Protein AF-A0A022VWB8-F1 (afdb_monomer_lite)

Secondary structure (DSSP, 8-state):
-HHHHHHHHHSS-------S---S-SS-----B-GGG-TTHHHHHHHTTSTT-----TT--HHHHHHHHHHHHHHHHHHHHTBPP----HHHHHHHHHHHGGGG-S-HHHHHHHHHHHHHHS-GGGHHHHHHHHHHSPP--HHHHHHHHHHHHHHHHHHHHS-HHHHHHTS---GGGTTSTHHHHHHHHHHHHHHHHHHHHHHTT--SHHHHHHHHHHHHHHHHHHHHTT-HHHHHHHHHHHHGGG-

Organism: NCBI:txid1215330

Sequence (247 aa):
MLFRSLVQRMCRRTNGVNLGFGVPNDSEPRQLIPFQRFPGLIPLLTGLLEKGAAKGSSDNTLSEQLSITTERVFPALELIGNKFPSPASSEDERILESVSWQFDSPVWGIRDHAARTYATLVDRDDILSVILKLSETSIHGQNQLHGIGLCIKYLLRRICAAPVAYYQCKRSMTLFDIHNAKCLLALLPAIVSTTRPVFTNLGRHVSSPFTLRELVEIINDLLQSGMSKGTEGKAHYVFLSLFLADL

Structure (mmCIF, N/CA/C/O backbone):
data_AF-A0A022VWB8-F1
#
_entry.id   AF-A0A022VWB8-F1
#
loop_
_atom_site.group_PDB
_atom_site.id
_atom_site.type_symbol
_atom_site.label_atom_id
_atom_site.label_alt_id
_atom_site.label_comp_id
_atom_site.label_asym_id
_atom_site.label_entity_id
_atom_site.label_seq_id
_atom_site.pdbx_PDB_ins_code
_atom_site.Cartn_x
_atom_site.Cartn_y
_atom_site.Cartn_z
_atom_site.occupancy
_atom_site.B_iso_or_equiv
_atom_site.auth_seq_id
_atom_site.auth_comp_id
_atom_site.auth_asym_id
_atom_site.auth_atom_id
_atom_site.pdbx_PDB_model_num
ATOM 1 N N . MET A 1 1 ? -3.356 -9.065 24.132 1.00 50.50 1 MET A N 1
ATOM 2 C CA . MET A 1 1 ? -2.667 -10.376 24.282 1.00 50.50 1 MET A CA 1
ATOM 3 C C . MET A 1 1 ? -3.375 -11.539 23.578 1.00 50.50 1 MET A C 1
ATOM 5 O O . MET A 1 1 ? -2.683 -12.327 22.950 1.00 50.50 1 MET A O 1
ATOM 9 N N . LEU A 1 2 ? -4.714 -11.618 23.575 1.00 54.84 2 LEU A N 1
ATOM 10 C CA . LEU A 1 2 ? -5.477 -12.673 22.876 1.00 54.84 2 LEU A CA 1
ATOM 11 C C . LEU A 1 2 ? -5.230 -12.750 21.359 1.00 54.84 2 LEU A C 1
ATOM 13 O O . LEU A 1 2 ? -5.102 -13.842 20.812 1.00 54.84 2 LEU A O 1
ATOM 17 N N . PHE A 1 3 ? -5.109 -11.608 20.678 1.00 54.03 3 PHE A N 1
ATOM 18 C CA . PHE A 1 3 ? -4.896 -11.589 19.229 1.00 54.03 3 PHE A CA 1
ATOM 19 C C . PHE A 1 3 ? -3.536 -12.178 18.829 1.00 54.03 3 PHE A C 1
ATOM 21 O O . PHE A 1 3 ? -3.470 -12.997 17.923 1.00 54.03 3 PHE A O 1
ATOM 28 N N . ARG A 1 4 ? -2.457 -11.852 19.556 1.00 52.22 4 ARG A N 1
ATOM 29 C CA . ARG A 1 4 ? -1.124 -12.440 19.327 1.00 52.22 4 ARG A CA 1
ATOM 30 C C . ARG A 1 4 ? -1.151 -13.963 19.493 1.00 52.22 4 ARG A C 1
ATOM 32 O O . ARG A 1 4 ? -0.559 -14.678 18.692 1.00 52.22 4 ARG A O 1
ATOM 39 N N . SER A 1 5 ? -1.897 -14.460 20.480 1.00 50.75 5 SER A N 1
ATOM 40 C CA . SER A 1 5 ? -2.120 -15.895 20.685 1.00 50.75 5 SER A CA 1
ATOM 41 C C . SER A 1 5 ? -2.955 -16.533 19.564 1.00 50.75 5 SER A C 1
ATOM 43 O O . SER A 1 5 ? -2.696 -17.675 19.192 1.00 50.75 5 SER A O 1
ATOM 45 N N . LEU A 1 6 ? -3.925 -15.806 18.993 1.00 59.53 6 LEU A N 1
ATOM 46 C CA . LEU A 1 6 ? -4.715 -16.244 17.836 1.00 59.53 6 LEU A CA 1
ATOM 47 C C . LEU A 1 6 ? -3.853 -16.314 16.566 1.00 59.53 6 LEU A C 1
ATOM 49 O O . LEU A 1 6 ? -3.873 -17.335 15.884 1.00 59.53 6 LEU A O 1
ATOM 53 N N . VAL A 1 7 ? -3.053 -15.276 16.293 1.00 59.25 7 VAL A N 1
ATOM 54 C CA . VAL A 1 7 ? -2.088 -15.230 15.182 1.00 59.25 7 VAL A CA 1
ATOM 55 C C . VAL A 1 7 ? -1.121 -16.400 15.300 1.00 59.25 7 VAL A C 1
ATOM 57 O O . VAL A 1 7 ? -1.026 -17.190 14.375 1.00 59.25 7 VAL A O 1
ATOM 60 N N . GLN A 1 8 ? -0.501 -16.612 16.465 1.00 57.22 8 GLN A N 1
ATOM 61 C CA . GLN A 1 8 ? 0.388 -17.757 16.702 1.00 57.22 8 GLN A CA 1
ATOM 62 C C . GLN A 1 8 ? -0.309 -19.123 16.571 1.00 57.22 8 GLN A C 1
ATOM 64 O O . GLN A 1 8 ? 0.351 -20.127 16.313 1.00 57.22 8 GLN A O 1
ATOM 69 N N . ARG A 1 9 ? -1.633 -19.202 16.762 1.00 54.38 9 ARG A N 1
ATOM 70 C CA . ARG A 1 9 ? -2.401 -20.449 16.617 1.00 54.38 9 ARG A CA 1
ATOM 71 C C . ARG A 1 9 ? -2.836 -20.708 15.172 1.00 54.38 9 ARG A C 1
ATOM 73 O O . ARG A 1 9 ? -2.816 -21.863 14.755 1.00 54.38 9 ARG A O 1
ATOM 80 N N . MET A 1 10 ? -3.206 -19.674 14.414 1.00 53.12 10 MET A N 1
ATOM 81 C CA . MET A 1 10 ? -3.490 -19.785 12.974 1.00 53.12 10 MET A CA 1
ATOM 82 C C . MET A 1 10 ? -2.199 -19.996 12.177 1.00 53.12 10 MET A C 1
ATOM 84 O O . MET A 1 10 ? -2.146 -20.800 11.247 1.00 53.12 10 MET A O 1
ATOM 88 N N . CYS A 1 11 ? -1.129 -19.346 12.620 1.00 55.25 11 CYS A N 1
ATOM 89 C CA . CYS A 1 11 ? 0.206 -19.434 12.070 1.00 55.25 11 CYS A CA 1
ATOM 90 C C . CYS A 1 11 ? 1.028 -20.558 12.740 1.00 55.25 11 CYS A C 1
ATOM 92 O O . CYS A 1 11 ? 2.109 -20.307 13.256 1.00 55.25 11 CYS A O 1
ATOM 94 N N . ARG A 1 12 ? 0.542 -21.810 12.762 1.00 50.88 12 ARG A N 1
ATOM 95 C CA . ARG A 1 12 ? 1.306 -22.940 13.352 1.00 50.88 12 ARG A CA 1
ATOM 96 C C . ARG A 1 12 ? 1.794 -24.015 12.377 1.00 50.88 12 ARG A C 1
ATOM 98 O O . ARG A 1 12 ? 2.401 -24.984 12.822 1.00 50.88 12 ARG A O 1
ATOM 105 N N . ARG A 1 13 ? 1.527 -23.892 11.071 1.00 43.03 13 ARG A N 1
ATOM 106 C CA . ARG A 1 13 ? 1.998 -24.828 10.031 1.00 43.03 13 ARG A CA 1
ATOM 107 C C . ARG A 1 13 ? 1.614 -24.349 8.628 1.00 43.03 13 ARG A C 1
ATOM 109 O O . ARG A 1 13 ? 0.508 -24.618 8.173 1.00 43.03 13 ARG A O 1
ATOM 116 N N . THR A 1 14 ? 2.539 -23.716 7.917 1.00 39.22 14 THR A N 1
ATOM 117 C CA . THR A 1 14 ? 2.576 -23.736 6.446 1.00 39.22 14 THR A CA 1
ATOM 118 C C . THR A 1 14 ? 4.031 -23.553 6.021 1.00 39.22 14 THR A C 1
ATOM 120 O O . THR A 1 14 ? 4.645 -22.529 6.301 1.00 39.22 14 THR A O 1
ATOM 123 N N . ASN A 1 15 ? 4.614 -24.600 5.434 1.00 38.50 15 ASN A N 1
ATOM 124 C CA . ASN A 1 15 ? 6.033 -24.666 5.098 1.00 38.50 15 ASN A CA 1
ATOM 125 C C . ASN A 1 15 ? 6.410 -23.640 4.016 1.00 38.50 15 ASN A C 1
ATOM 127 O O . ASN A 1 15 ? 5.808 -23.622 2.947 1.00 38.50 15 ASN A O 1
ATOM 131 N N . GLY A 1 16 ? 7.448 -22.854 4.315 1.00 44.00 16 GLY A N 1
ATOM 132 C CA . GLY A 1 16 ? 8.472 -22.362 3.391 1.00 44.00 16 GLY A CA 1
ATOM 133 C C . GLY A 1 16 ? 8.033 -21.804 2.038 1.00 44.00 16 GLY A C 1
ATOM 134 O O . GLY A 1 16 ? 8.235 -22.467 1.029 1.00 44.00 16 GLY A O 1
ATOM 135 N N . VAL A 1 17 ? 7.587 -20.544 1.998 1.00 38.34 17 VAL A N 1
ATOM 136 C CA . VAL A 1 17 ? 7.778 -19.669 0.826 1.00 38.34 17 VAL A CA 1
ATOM 137 C C . VAL A 1 17 ? 8.006 -18.233 1.319 1.00 38.34 17 VAL A C 1
ATOM 139 O O . VAL A 1 17 ? 7.106 -17.609 1.875 1.00 38.34 17 VAL A O 1
ATOM 142 N N . ASN A 1 18 ? 9.214 -17.696 1.126 1.00 40.81 18 ASN A N 1
ATOM 143 C CA . ASN A 1 18 ? 9.532 -16.299 1.442 1.00 40.81 18 ASN A CA 1
ATOM 144 C C . ASN A 1 18 ? 9.016 -15.376 0.325 1.00 40.81 18 ASN A C 1
ATOM 146 O O . ASN A 1 18 ? 9.658 -15.241 -0.713 1.00 40.81 18 ASN A O 1
ATOM 150 N N . LEU A 1 19 ? 7.864 -14.731 0.541 1.00 42.41 19 LEU A N 1
ATOM 151 C CA . LEU A 1 19 ? 7.261 -13.759 -0.392 1.00 42.41 19 LEU A CA 1
ATOM 152 C C . LEU A 1 19 ? 7.068 -12.348 0.208 1.00 42.41 19 LEU A C 1
ATOM 154 O O . LEU A 1 19 ? 6.279 -11.562 -0.310 1.00 42.41 19 LEU A O 1
ATOM 158 N N . GLY A 1 20 ? 7.786 -11.990 1.279 1.00 39.53 20 GLY A N 1
ATOM 159 C CA . GLY A 1 20 ? 7.595 -10.720 1.998 1.00 39.53 20 GLY A CA 1
ATOM 160 C C . GLY A 1 20 ? 8.821 -9.804 2.043 1.00 39.53 20 GLY A C 1
ATOM 161 O O . GLY A 1 20 ? 9.956 -10.270 2.080 1.00 39.53 20 GLY A O 1
ATOM 162 N N . PHE A 1 21 ? 8.573 -8.490 2.089 1.00 36.97 21 PHE A N 1
ATOM 163 C CA . PHE A 1 21 ? 9.578 -7.452 2.342 1.00 36.97 21 PHE A CA 1
ATOM 164 C C . PHE A 1 21 ? 10.126 -7.559 3.773 1.00 36.97 21 PHE A C 1
ATOM 166 O O . PHE A 1 21 ? 9.376 -7.443 4.745 1.00 36.97 21 PHE A O 1
ATOM 173 N N . GLY A 1 22 ? 11.439 -7.736 3.884 1.00 34.81 22 GLY A N 1
ATOM 174 C CA . GLY A 1 22 ? 12.198 -7.682 5.125 1.00 34.81 22 GLY A CA 1
ATOM 175 C C . GLY A 1 22 ? 13.684 -7.529 4.811 1.00 34.81 22 GLY A C 1
ATOM 176 O O . GLY A 1 22 ? 14.191 -8.156 3.884 1.00 34.81 22 GLY A O 1
ATOM 177 N N . VAL A 1 23 ? 14.363 -6.664 5.565 1.00 34.09 23 VAL A N 1
ATOM 178 C CA . VAL A 1 23 ? 15.824 -6.711 5.733 1.00 34.09 23 VAL A CA 1
ATOM 179 C C . VAL A 1 23 ? 16.188 -8.146 6.148 1.00 34.09 23 VAL A C 1
ATOM 181 O O . VAL A 1 23 ? 15.407 -8.738 6.898 1.00 34.09 23 VAL A O 1
ATOM 184 N N . PRO A 1 24 ? 17.301 -8.731 5.670 1.00 34.25 24 PRO A N 1
ATOM 185 C CA . PRO A 1 24 ? 17.707 -10.081 6.043 1.00 34.25 24 PRO A CA 1
ATOM 186 C C . PRO A 1 24 ? 18.182 -10.093 7.501 1.00 34.25 24 PRO A C 1
ATOM 188 O O . PRO A 1 24 ? 19.373 -10.128 7.772 1.00 34.25 24 PRO A O 1
ATOM 191 N N . ASN A 1 25 ? 17.242 -10.038 8.438 1.00 38.22 25 ASN A N 1
ATOM 192 C CA . ASN A 1 25 ? 17.485 -10.334 9.836 1.00 38.22 25 ASN A CA 1
ATOM 193 C C . ASN A 1 25 ? 16.769 -11.653 10.129 1.00 38.22 25 ASN A C 1
ATOM 195 O O . ASN A 1 25 ? 15.544 -11.699 10.190 1.00 38.22 25 ASN A O 1
ATOM 199 N N . ASP A 1 26 ? 17.574 -12.710 10.180 1.00 36.16 26 ASP A N 1
ATOM 200 C CA . ASP A 1 26 ? 17.383 -13.999 10.840 1.00 36.16 26 ASP A CA 1
ATOM 201 C C . ASP A 1 26 ? 15.950 -14.567 10.992 1.00 36.16 26 ASP A C 1
ATOM 203 O O . ASP A 1 26 ? 15.150 -14.173 11.834 1.00 36.16 26 ASP A O 1
ATOM 207 N N . SER A 1 27 ? 15.723 -15.623 10.199 1.00 40.34 27 SER A N 1
ATOM 208 C CA . SER A 1 27 ? 15.299 -16.958 10.662 1.00 40.34 27 SER A CA 1
ATOM 209 C C . SER A 1 27 ? 13.854 -17.263 11.089 1.00 40.34 27 SER A C 1
ATOM 211 O O . SER A 1 27 ? 13.639 -18.306 11.701 1.00 40.34 27 SER A O 1
ATOM 213 N N . GLU A 1 28 ? 12.835 -16.535 10.617 1.00 41.81 28 GLU A N 1
ATOM 214 C CA . GLU A 1 28 ? 11.474 -17.110 10.539 1.00 41.81 28 GLU A CA 1
ATOM 215 C C . GLU A 1 28 ? 10.817 -16.892 9.161 1.00 41.81 28 GLU A C 1
ATOM 217 O O . GLU A 1 28 ? 10.616 -15.749 8.740 1.00 41.81 28 GLU A O 1
ATOM 222 N N . PRO A 1 29 ? 10.468 -17.965 8.414 1.00 49.91 29 PRO A N 1
ATOM 223 C CA . PRO A 1 29 ? 9.712 -17.826 7.176 1.00 49.91 29 PRO A CA 1
ATOM 224 C C . PRO A 1 29 ? 8.347 -17.208 7.489 1.00 49.91 29 PRO A C 1
ATOM 226 O O . PRO A 1 29 ? 7.576 -17.747 8.285 1.00 49.91 29 PRO A O 1
ATOM 229 N N . ARG A 1 30 ? 8.041 -16.074 6.848 1.00 54.78 30 ARG A N 1
ATOM 230 C CA . ARG A 1 30 ? 6.763 -15.372 7.019 1.00 54.78 30 ARG A CA 1
ATOM 231 C C . ARG A 1 30 ? 5.623 -16.326 6.656 1.00 54.78 30 ARG A C 1
ATOM 233 O O . ARG A 1 30 ? 5.509 -16.756 5.508 1.00 54.78 30 ARG A O 1
ATOM 240 N N . GLN A 1 31 ? 4.800 -16.686 7.635 1.00 67.38 31 GLN A N 1
ATOM 241 C CA . GLN A 1 31 ? 3.787 -17.705 7.419 1.00 67.38 31 GLN A CA 1
ATOM 242 C C . GLN A 1 31 ? 2.593 -17.150 6.649 1.00 67.38 31 GLN A C 1
ATOM 244 O O . GLN A 1 31 ? 1.905 -16.246 7.114 1.00 67.38 31 GLN A O 1
ATOM 249 N N . LEU A 1 32 ? 2.323 -17.744 5.489 1.00 80.19 32 LEU A N 1
ATOM 250 C CA . LEU A 1 32 ? 1.201 -17.362 4.646 1.00 80.19 32 LEU A CA 1
ATOM 251 C C . LEU A 1 32 ? -0.095 -18.067 5.074 1.00 80.19 32 LEU A C 1
ATOM 253 O O . LEU A 1 32 ? -0.100 -19.262 5.394 1.00 80.19 32 LEU A O 1
ATOM 257 N N . ILE A 1 33 ? -1.200 -17.323 5.039 1.00 80.44 33 ILE A N 1
ATOM 258 C CA . ILE A 1 33 ? -2.525 -17.727 5.508 1.00 80.44 33 ILE A CA 1
ATOM 259 C C . ILE A 1 33 ? -3.467 -17.865 4.301 1.00 80.44 33 ILE A C 1
ATOM 261 O O . ILE A 1 33 ? -3.793 -16.868 3.652 1.00 80.44 33 ILE A O 1
ATOM 265 N N . PRO A 1 34 ? -3.953 -19.077 3.985 1.00 83.06 34 PRO A N 1
ATOM 266 C CA . PRO A 1 34 ? -4.955 -19.277 2.943 1.00 83.06 34 PRO A CA 1
ATOM 267 C C . PRO A 1 34 ? -6.337 -18.845 3.453 1.00 83.06 34 PRO A C 1
ATOM 269 O O . PRO A 1 34 ? -7.050 -19.619 4.093 1.00 83.06 34 PRO A O 1
ATOM 272 N N . PHE A 1 35 ? -6.729 -17.603 3.166 1.00 85.69 35 PHE A N 1
ATOM 273 C CA . PHE A 1 35 ? -7.985 -17.006 3.652 1.00 85.69 35 PHE A CA 1
ATOM 274 C C . PHE A 1 35 ? -9.234 -17.799 3.243 1.00 85.69 35 PHE A C 1
ATOM 276 O O . PHE A 1 35 ? -10.198 -17.851 3.997 1.00 85.69 35 PHE A O 1
ATOM 283 N N . GLN A 1 36 ? -9.180 -18.510 2.113 1.00 82.31 36 GLN A N 1
ATOM 284 C CA . GLN A 1 36 ? -10.240 -19.406 1.633 1.00 82.31 36 GLN A CA 1
ATOM 285 C C . GLN A 1 36 ? -10.643 -20.484 2.657 1.00 82.31 36 GLN A C 1
ATOM 287 O O . GLN A 1 36 ? -11.763 -20.981 2.623 1.00 82.31 36 GLN A O 1
ATOM 292 N N . ARG A 1 37 ? -9.750 -20.840 3.592 1.00 84.25 37 ARG A N 1
ATOM 293 C CA . ARG A 1 37 ? -10.038 -21.807 4.665 1.00 84.25 37 ARG A CA 1
ATOM 294 C C . ARG A 1 37 ? -10.816 -21.204 5.839 1.00 84.25 37 ARG A C 1
ATOM 296 O O . ARG A 1 37 ? -11.227 -21.949 6.724 1.00 84.25 37 ARG A O 1
ATOM 303 N N . PHE A 1 38 ? -11.002 -19.886 5.864 1.00 85.81 38 PHE A N 1
ATOM 304 C CA . PHE A 1 38 ? -11.585 -19.143 6.979 1.00 85.81 38 PHE A CA 1
ATOM 305 C C . PHE A 1 38 ? -12.652 -18.156 6.467 1.00 85.81 38 PHE A C 1
ATOM 307 O O . PHE A 1 38 ? -12.385 -16.959 6.368 1.00 85.81 38 PHE A O 1
ATOM 314 N N . PRO A 1 39 ? -13.878 -18.618 6.159 1.00 82.12 39 PRO A N 1
ATOM 315 C CA . PRO A 1 39 ? -14.899 -17.803 5.484 1.00 82.12 39 PRO A CA 1
ATOM 316 C C . PRO A 1 39 ? -15.353 -16.556 6.268 1.00 82.12 39 PRO A C 1
ATOM 318 O O . PRO A 1 39 ? -15.835 -15.603 5.669 1.00 82.12 39 PRO A O 1
ATOM 321 N N . GLY A 1 40 ? -15.168 -16.518 7.594 1.00 86.62 40 GLY A N 1
ATOM 322 C CA . GLY A 1 40 ? -15.457 -15.338 8.425 1.00 86.62 40 GLY A CA 1
ATOM 323 C C . GLY A 1 40 ? -14.276 -14.380 8.625 1.00 86.62 40 GLY A C 1
ATOM 324 O O . GLY A 1 40 ? -14.442 -13.333 9.246 1.00 86.62 40 GLY A O 1
ATOM 325 N N . LEU A 1 41 ? -13.081 -14.723 8.132 1.00 88.81 41 LEU A N 1
ATOM 326 C CA . LEU A 1 41 ? -11.867 -13.954 8.405 1.00 88.81 41 LEU A CA 1
ATOM 327 C C . LEU A 1 41 ? -11.861 -12.616 7.668 1.00 88.81 41 LEU A C 1
ATOM 329 O O . LEU A 1 41 ? -11.498 -11.610 8.266 1.00 88.81 41 LEU A O 1
ATOM 333 N N . ILE A 1 42 ? -12.285 -12.585 6.402 1.00 89.19 42 ILE A N 1
ATOM 334 C CA . ILE A 1 42 ? -12.288 -11.346 5.614 1.00 89.19 42 ILE A CA 1
ATOM 335 C C . ILE A 1 42 ? -13.257 -10.317 6.215 1.00 89.19 42 ILE A C 1
ATOM 337 O O . ILE A 1 42 ? -12.776 -9.242 6.568 1.00 89.19 42 ILE A O 1
ATOM 341 N N . PRO A 1 43 ? -14.548 -10.634 6.463 1.00 90.25 43 PRO A N 1
ATOM 342 C CA . PRO A 1 43 ? -15.471 -9.690 7.098 1.00 90.25 43 PRO A CA 1
ATOM 343 C C . PRO A 1 43 ? -14.998 -9.203 8.471 1.00 90.25 43 PRO A C 1
ATOM 345 O O . PRO A 1 43 ? -15.168 -8.033 8.810 1.00 90.25 43 PRO A O 1
ATOM 348 N N . LEU A 1 44 ? -14.378 -10.088 9.262 1.00 91.12 44 LEU A N 1
ATOM 349 C CA . LEU A 1 44 ? -13.799 -9.716 10.550 1.00 91.12 44 LEU A CA 1
ATOM 350 C C . LEU A 1 44 ? -12.673 -8.697 10.360 1.00 91.12 44 LEU A C 1
ATOM 352 O O . LEU A 1 44 ? -12.699 -7.642 10.981 1.00 91.12 44 LEU A O 1
ATOM 356 N N . LEU A 1 45 ? -11.693 -8.993 9.503 1.00 91.56 45 LEU A N 1
ATOM 357 C CA . LEU A 1 45 ? -10.540 -8.122 9.274 1.00 91.56 45 LEU A CA 1
ATOM 358 C C . LEU A 1 45 ? -10.952 -6.772 8.681 1.00 91.56 45 LEU A C 1
ATOM 360 O O . LEU A 1 45 ? -10.453 -5.749 9.139 1.00 91.56 45 LEU A O 1
ATOM 364 N N . THR A 1 46 ? -11.888 -6.737 7.730 1.00 91.12 46 THR A N 1
ATOM 365 C CA . THR A 1 46 ? -12.408 -5.472 7.185 1.00 91.12 46 THR A CA 1
ATOM 366 C C . THR A 1 46 ? -13.166 -4.679 8.253 1.00 91.12 46 THR A C 1
ATOM 368 O O . THR A 1 46 ? -12.925 -3.483 8.404 1.00 91.12 46 THR A O 1
ATOM 371 N N . GLY A 1 47 ? -13.967 -5.340 9.097 1.00 90.00 47 GLY A N 1
ATOM 372 C CA . GLY A 1 47 ? -14.610 -4.708 10.257 1.00 90.00 47 GLY A CA 1
ATOM 373 C C . GLY A 1 47 ? -13.612 -4.193 11.305 1.00 90.00 47 GLY A C 1
ATOM 374 O O . GLY A 1 47 ? -13.853 -3.180 11.963 1.00 90.00 47 GLY A O 1
ATOM 375 N N . LEU A 1 48 ? -12.437 -4.824 11.433 1.00 90.12 48 LEU A N 1
ATOM 376 C CA . LEU A 1 48 ? -11.312 -4.338 12.247 1.00 90.12 48 LEU A CA 1
ATOM 377 C C . LEU A 1 48 ? -10.538 -3.172 11.598 1.00 90.12 48 LEU A C 1
ATOM 379 O O . LEU A 1 48 ? -9.710 -2.558 12.272 1.00 90.12 48 LEU A O 1
ATOM 383 N N . LEU A 1 49 ? -10.834 -2.811 10.348 1.00 90.94 49 LEU A N 1
ATOM 384 C CA . LEU A 1 49 ? -10.277 -1.637 9.669 1.00 90.94 49 LEU A CA 1
ATOM 385 C C . LEU A 1 49 ? -11.295 -0.499 9.492 1.00 90.94 49 LEU A C 1
ATOM 387 O O . LEU A 1 49 ? -10.893 0.658 9.407 1.00 90.94 49 LEU A O 1
ATOM 391 N N . GLU A 1 50 ? -12.602 -0.770 9.517 1.00 85.88 50 GLU A N 1
ATOM 392 C CA . GLU A 1 50 ? -13.648 0.252 9.347 1.00 85.88 50 GLU A CA 1
ATOM 393 C C . GLU A 1 50 ? -13.484 1.468 10.283 1.00 85.88 50 GLU A C 1
ATOM 395 O O . GLU A 1 50 ? -13.103 1.334 11.461 1.00 85.88 50 GLU A O 1
ATOM 400 N N . LYS A 1 51 ? -13.779 2.668 9.749 1.00 68.19 51 LYS A N 1
ATOM 401 C CA . LYS A 1 51 ? -13.788 3.930 10.505 1.00 68.19 51 LYS A CA 1
ATOM 402 C C . LYS A 1 51 ? -14.872 3.854 11.584 1.00 68.19 51 LYS A C 1
ATOM 404 O O . LYS A 1 51 ? -16.031 3.578 11.298 1.00 68.19 51 LYS A O 1
ATOM 409 N N . GLY A 1 52 ? -14.493 4.117 12.832 1.00 58.34 52 GLY A N 1
ATOM 410 C CA . GLY A 1 52 ? -15.437 4.156 13.948 1.00 58.34 52 GLY A CA 1
ATOM 411 C C . GLY A 1 52 ? -15.796 2.803 14.567 1.00 58.34 52 GLY A C 1
ATOM 412 O O . GLY A 1 52 ? -16.683 2.784 15.409 1.00 58.34 52 GLY A O 1
ATOM 413 N N . ALA A 1 53 ? -15.123 1.688 14.247 1.00 55.34 53 ALA A N 1
ATOM 414 C CA . ALA A 1 53 ? -15.363 0.441 14.996 1.00 55.34 53 ALA A CA 1
ATOM 415 C C . ALA A 1 53 ? -14.827 0.487 16.442 1.00 55.34 53 ALA A C 1
ATOM 417 O O . ALA A 1 53 ? -15.221 -0.320 17.279 1.00 55.34 53 ALA A O 1
ATOM 418 N N . ALA A 1 54 ? -13.979 1.468 16.765 1.00 56.53 54 ALA A N 1
ATOM 419 C CA . ALA A 1 54 ? -13.703 1.871 18.138 1.00 56.53 54 ALA A CA 1
ATOM 420 C C . ALA A 1 54 ? -14.861 2.743 18.666 1.00 56.53 54 ALA A C 1
ATOM 422 O O . ALA A 1 54 ? -14.665 3.910 18.994 1.00 56.53 54 ALA A O 1
ATOM 423 N N . LYS A 1 55 ? -16.087 2.203 18.725 1.00 49.78 55 LYS A N 1
ATOM 424 C CA . LYS A 1 55 ? -17.184 2.838 19.476 1.00 49.78 55 LYS A CA 1
ATOM 425 C C . LYS A 1 55 ? -16.966 2.588 20.969 1.00 49.78 55 LYS A C 1
ATOM 427 O O . LYS A 1 55 ? -17.692 1.821 21.592 1.00 49.78 55 LYS A O 1
ATOM 432 N N . GLY A 1 56 ? -15.914 3.186 21.521 1.00 52.31 56 GLY A N 1
ATOM 433 C CA . GLY A 1 56 ? -15.857 3.446 22.955 1.00 52.31 56 GLY A CA 1
ATOM 434 C C . GLY A 1 56 ? -16.910 4.495 23.309 1.00 52.31 56 GLY A C 1
ATOM 435 O O . GLY A 1 56 ? -17.318 5.270 22.441 1.00 52.31 56 GLY A O 1
ATOM 436 N N . SER A 1 57 ? -17.374 4.497 24.558 1.00 53.12 57 SER A N 1
ATOM 437 C CA . SER A 1 57 ? -18.266 5.541 25.076 1.00 53.12 57 SER A CA 1
ATOM 438 C C . SER A 1 57 ? -17.720 6.931 24.718 1.00 53.12 57 SER A C 1
ATOM 440 O O . SER A 1 57 ? -16.504 7.126 24.673 1.00 53.12 57 SER A O 1
ATOM 442 N N . SER A 1 58 ? -18.600 7.904 24.473 1.00 56.44 58 SER A N 1
ATOM 443 C CA . SER A 1 58 ? -18.237 9.282 24.094 1.00 56.44 58 SER A CA 1
ATOM 444 C C . SER A 1 58 ? -17.360 10.021 25.120 1.00 56.44 58 SER A C 1
ATOM 446 O O . SER A 1 58 ? -16.927 11.133 24.840 1.00 56.44 58 SER A O 1
ATOM 448 N N . ASP A 1 59 ? -17.089 9.403 26.271 1.00 64.44 59 ASP A N 1
ATOM 449 C CA . ASP A 1 59 ? -16.222 9.893 27.349 1.00 64.44 59 ASP A CA 1
ATOM 450 C C . ASP A 1 59 ? -14.744 9.488 27.223 1.00 64.44 59 ASP A C 1
ATOM 452 O O . ASP A 1 59 ? -13.909 9.959 27.997 1.00 64.44 59 ASP A O 1
ATOM 456 N N . ASN A 1 60 ? -14.377 8.623 26.272 1.00 68.69 60 ASN A N 1
ATOM 457 C CA . ASN A 1 60 ? -12.991 8.167 26.174 1.00 68.69 60 ASN A CA 1
ATOM 458 C C . ASN A 1 60 ? -12.070 9.302 25.709 1.00 68.69 60 ASN A C 1
ATOM 460 O O . ASN A 1 60 ? -12.337 9.967 24.702 1.00 68.69 60 ASN A O 1
ATOM 464 N N . THR A 1 61 ? -10.934 9.468 26.390 1.00 81.00 61 THR A N 1
ATOM 465 C CA . THR A 1 61 ? -9.911 10.447 25.993 1.00 81.00 61 THR A CA 1
ATOM 466 C C . THR A 1 61 ? -9.369 10.143 24.591 1.00 81.00 61 THR A C 1
ATOM 468 O O . THR A 1 61 ? -9.323 8.987 24.165 1.00 81.00 61 THR A O 1
ATOM 471 N N . LEU A 1 62 ? -8.882 11.161 23.870 1.00 78.19 62 LEU A N 1
ATOM 472 C CA . LEU A 1 62 ? -8.268 10.973 22.543 1.00 78.19 62 LEU A CA 1
ATOM 473 C C . LEU A 1 62 ? -7.134 9.932 22.563 1.00 78.19 62 LEU A C 1
ATOM 475 O O . LEU A 1 62 ? -6.999 9.145 21.631 1.00 78.19 62 LEU A O 1
ATOM 479 N N . SER A 1 63 ? -6.345 9.893 23.641 1.00 79.25 63 SER A N 1
ATOM 480 C CA . SER A 1 63 ? -5.264 8.915 23.818 1.00 79.25 63 SER A CA 1
ATOM 481 C C . SER A 1 63 ? -5.793 7.477 23.880 1.00 79.25 63 SER A C 1
ATOM 483 O O . SER A 1 63 ? -5.270 6.579 23.222 1.00 79.25 63 SER A O 1
ATOM 485 N N . GLU A 1 64 ? -6.883 7.265 24.614 1.00 80.56 64 GLU A N 1
ATOM 486 C CA . GLU A 1 64 ? -7.517 5.957 24.769 1.00 80.56 64 GLU A CA 1
ATOM 487 C C . GLU A 1 64 ? -8.183 5.488 23.469 1.00 80.56 64 GLU A C 1
ATOM 489 O O . GLU A 1 64 ? -8.031 4.335 23.068 1.00 80.56 64 GLU A O 1
ATOM 494 N N . GLN A 1 65 ? -8.829 6.399 22.735 1.00 80.19 65 GLN A N 1
ATOM 495 C CA . GLN A 1 65 ? -9.384 6.102 21.410 1.00 80.19 65 GLN A CA 1
ATOM 496 C C . GLN A 1 65 ? -8.294 5.696 20.406 1.00 80.19 65 GLN A C 1
ATOM 498 O O . GLN A 1 65 ? -8.479 4.754 19.625 1.00 80.19 65 GLN A O 1
ATOM 503 N N . LEU A 1 66 ? -7.140 6.373 20.431 1.00 81.75 66 LEU A N 1
ATOM 504 C CA . LEU A 1 66 ? -5.993 6.020 19.593 1.00 81.75 66 LEU A CA 1
ATOM 505 C C . LEU A 1 66 ? -5.393 4.671 20.001 1.00 81.75 66 LEU A C 1
ATOM 507 O O . LEU A 1 66 ? -5.099 3.865 19.121 1.00 81.75 66 LEU A O 1
ATOM 511 N N . SER A 1 67 ? -5.278 4.389 21.302 1.00 81.12 67 SER A N 1
ATOM 512 C CA . SER A 1 67 ? -4.815 3.094 21.815 1.00 81.12 67 SER A CA 1
ATOM 513 C C . SER A 1 67 ? -5.708 1.950 21.323 1.00 81.12 67 SER A C 1
ATOM 515 O O . SER A 1 67 ? -5.215 1.060 20.624 1.00 81.12 67 SER A O 1
ATOM 517 N N . ILE A 1 68 ? -7.025 2.039 21.538 1.00 81.19 68 ILE A N 1
ATOM 518 C CA . ILE A 1 68 ? -8.008 1.049 21.060 1.00 81.19 68 ILE A CA 1
ATOM 519 C C . ILE A 1 68 ? -7.907 0.872 19.538 1.00 81.19 68 ILE A C 1
ATOM 521 O O . ILE A 1 68 ? -7.931 -0.248 19.021 1.00 81.19 68 ILE A O 1
ATOM 525 N N . THR A 1 69 ? -7.751 1.974 18.800 1.00 84.50 69 THR A N 1
ATOM 526 C CA . THR A 1 69 ? -7.592 1.930 17.342 1.00 84.50 69 THR A CA 1
ATOM 527 C C . THR A 1 69 ? -6.325 1.175 16.945 1.00 84.50 69 THR A C 1
ATOM 529 O O . THR A 1 69 ? -6.386 0.303 16.080 1.00 84.50 69 THR A O 1
ATOM 532 N N . THR A 1 70 ? -5.185 1.455 17.579 1.00 86.12 70 THR A N 1
ATOM 533 C CA . THR A 1 70 ? -3.917 0.781 17.265 1.00 86.12 70 THR A CA 1
ATOM 534 C C . THR A 1 70 ? -3.938 -0.706 17.606 1.00 86.12 70 THR A C 1
ATOM 536 O O . THR A 1 70 ? -3.480 -1.514 16.799 1.00 86.12 70 THR A O 1
ATOM 539 N N . GLU A 1 71 ? -4.531 -1.087 18.740 1.00 85.94 71 GLU A N 1
ATOM 540 C CA . GLU A 1 71 ? -4.652 -2.486 19.167 1.00 85.94 71 GLU A CA 1
ATOM 541 C C . GLU A 1 71 ? -5.540 -3.322 18.240 1.00 85.94 71 GLU A C 1
ATOM 543 O O . GLU A 1 71 ? -5.377 -4.539 18.155 1.00 85.94 71 GLU A O 1
ATOM 548 N N . ARG A 1 72 ? -6.459 -2.672 17.522 1.00 88.62 72 ARG A N 1
ATOM 549 C CA . ARG A 1 72 ? -7.338 -3.302 16.534 1.00 88.62 72 ARG A CA 1
ATOM 550 C C . ARG A 1 72 ? -6.710 -3.350 15.139 1.00 88.62 72 ARG A C 1
ATOM 552 O O . ARG A 1 72 ? -6.728 -4.390 14.485 1.00 88.62 72 ARG A O 1
ATOM 559 N N . VAL A 1 73 ? -6.173 -2.218 14.681 1.00 91.44 73 VAL A N 1
ATOM 560 C CA . VAL A 1 73 ? -5.759 -2.020 13.285 1.00 91.44 73 VAL A CA 1
ATOM 561 C C . VAL A 1 73 ? -4.427 -2.694 12.987 1.00 91.44 73 VAL A C 1
ATOM 563 O O . VAL A 1 73 ? -4.314 -3.369 11.966 1.00 91.44 73 VAL A O 1
ATOM 566 N N . PHE A 1 74 ? -3.421 -2.564 13.862 1.00 90.06 74 PHE A N 1
ATOM 567 C CA . PHE A 1 74 ? -2.118 -3.188 13.608 1.00 90.06 74 PHE A CA 1
ATOM 568 C C . PHE A 1 74 ? -2.212 -4.696 13.407 1.00 90.06 74 PHE A C 1
ATOM 570 O O . PHE A 1 74 ? -1.658 -5.191 12.423 1.00 90.06 74 PHE A O 1
ATOM 577 N N . PRO A 1 75 ? -2.927 -5.434 14.269 1.00 88.25 75 PRO A N 1
ATOM 578 C CA . PRO A 1 75 ? -2.946 -6.874 14.127 1.00 88.25 75 PRO A CA 1
ATOM 579 C C . PRO A 1 75 ? -3.811 -7.332 12.939 1.00 88.25 75 PRO A C 1
ATOM 581 O O . PRO A 1 75 ? -3.509 -8.345 12.308 1.00 88.25 75 PRO A O 1
ATOM 584 N N . ALA A 1 76 ? -4.844 -6.562 12.569 1.00 91.75 76 ALA A N 1
ATOM 585 C CA . ALA A 1 76 ? -5.609 -6.808 11.348 1.00 91.75 76 ALA A CA 1
ATOM 586 C C . ALA A 1 76 ? -4.739 -6.651 10.088 1.00 91.75 76 ALA A C 1
ATOM 588 O O . ALA A 1 76 ? -4.732 -7.540 9.236 1.00 91.75 76 ALA A O 1
ATOM 589 N N . LEU A 1 77 ? -3.959 -5.568 9.997 1.00 92.44 77 LEU A N 1
ATOM 590 C CA . LEU A 1 77 ? -3.013 -5.344 8.898 1.00 92.44 77 LEU A CA 1
ATOM 591 C C . LEU A 1 77 ? -1.946 -6.444 8.824 1.00 92.44 77 LEU A C 1
ATOM 593 O O . LEU A 1 77 ? -1.645 -6.924 7.734 1.00 92.44 77 LEU A O 1
ATOM 597 N N . GLU A 1 78 ? -1.435 -6.901 9.970 1.00 88.88 78 GLU A N 1
ATOM 598 C CA . GLU A 1 78 ? -0.459 -7.993 10.034 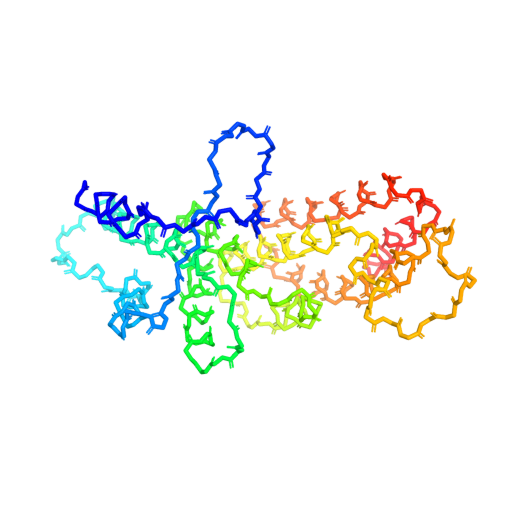1.00 88.88 78 GLU A CA 1
ATOM 599 C C . GLU A 1 78 ? -1.019 -9.305 9.456 1.00 88.88 78 GLU A C 1
ATOM 601 O O . GLU A 1 78 ? -0.359 -9.962 8.649 1.00 88.88 78 GLU A O 1
ATOM 606 N N . LEU A 1 79 ? -2.258 -9.671 9.810 1.00 89.31 79 LEU A N 1
ATOM 607 C CA . LEU A 1 79 ? -2.918 -10.859 9.256 1.00 89.31 79 LEU A CA 1
ATOM 608 C C . LEU A 1 79 ? -3.183 -10.730 7.753 1.00 89.31 79 LEU A C 1
ATOM 610 O O . LEU A 1 79 ? -2.949 -11.685 7.012 1.00 89.31 79 LEU A O 1
ATOM 614 N N . ILE A 1 80 ? -3.638 -9.559 7.297 1.00 91.06 80 ILE A N 1
ATOM 615 C CA . ILE A 1 80 ? -3.861 -9.278 5.872 1.00 91.06 80 ILE A CA 1
ATOM 616 C C . ILE A 1 80 ? -2.551 -9.375 5.085 1.00 91.06 80 ILE A C 1
ATOM 618 O O . ILE A 1 80 ? -2.514 -10.014 4.035 1.00 91.06 80 ILE A O 1
ATOM 622 N N . GLY A 1 81 ? -1.463 -8.796 5.597 1.00 87.38 81 GLY A N 1
ATOM 623 C CA . GLY A 1 81 ? -0.148 -8.824 4.951 1.00 87.38 81 GLY A CA 1
ATOM 624 C C . GLY A 1 81 ? 0.451 -10.227 4.821 1.00 87.38 81 GLY A C 1
ATOM 625 O O . GLY A 1 81 ? 1.381 -10.428 4.042 1.00 87.38 81 GLY A O 1
ATOM 626 N N . ASN A 1 82 ? -0.096 -11.198 5.551 1.00 85.50 82 ASN A N 1
ATOM 627 C CA . ASN A 1 82 ? 0.270 -12.606 5.483 1.00 85.50 82 ASN A CA 1
ATOM 628 C C . ASN A 1 82 ? -0.707 -13.436 4.630 1.00 85.50 82 ASN A C 1
ATOM 630 O O . ASN A 1 82 ? -0.612 -14.661 4.623 1.00 85.50 82 ASN A O 1
ATOM 634 N N . LYS A 1 83 ? -1.648 -12.824 3.902 1.00 85.38 83 LYS A N 1
ATOM 635 C CA . LYS A 1 83 ? -2.541 -13.545 2.983 1.00 85.38 83 LYS A CA 1
ATOM 636 C C . LYS A 1 83 ? -1.732 -14.324 1.935 1.00 85.38 83 LYS A C 1
ATOM 638 O O . LYS A 1 83 ? -0.823 -13.790 1.303 1.00 85.38 83 LYS A O 1
ATOM 643 N N . PHE A 1 84 ? -2.079 -15.595 1.732 1.00 80.00 84 PHE A N 1
ATOM 644 C CA . PHE A 1 84 ? -1.488 -16.422 0.678 1.00 80.00 84 PHE A CA 1
ATOM 645 C C . PHE A 1 84 ? -1.901 -15.892 -0.712 1.00 80.00 84 PHE A C 1
ATOM 647 O O . PHE A 1 84 ? -3.089 -15.608 -0.905 1.00 80.00 84 PHE A O 1
ATOM 654 N N . PRO A 1 85 ? -0.973 -15.775 -1.684 1.00 74.81 85 PRO A N 1
ATOM 655 C CA . PRO A 1 85 ? -1.306 -15.364 -3.046 1.00 74.81 85 PRO A CA 1
ATOM 656 C C . PRO A 1 85 ? -2.364 -16.282 -3.665 1.00 74.81 85 PRO A C 1
ATOM 658 O O . PRO A 1 85 ? -2.197 -17.498 -3.721 1.00 74.81 85 PRO A O 1
ATOM 661 N N . SER A 1 86 ? -3.460 -15.702 -4.133 1.00 70.75 86 SER A N 1
ATOM 662 C CA . SER A 1 86 ? -4.563 -16.411 -4.780 1.00 70.75 86 SER A CA 1
ATOM 663 C C . SER A 1 86 ? -5.019 -15.616 -6.001 1.00 70.75 86 SER A C 1
ATOM 665 O O . SER A 1 86 ? -4.772 -14.410 -6.032 1.00 70.75 86 SER A O 1
ATOM 667 N N . PRO A 1 87 ? -5.697 -16.242 -6.982 1.00 72.25 87 PRO A N 1
ATOM 668 C CA . PRO A 1 87 ? -6.320 -15.506 -8.077 1.00 72.25 87 PRO A CA 1
ATOM 669 C C . PRO A 1 87 ? -7.202 -14.376 -7.543 1.00 72.25 87 PRO A C 1
ATOM 671 O O . PRO A 1 87 ? -7.852 -14.551 -6.507 1.00 72.25 87 PRO A O 1
ATOM 674 N N . ALA A 1 88 ? -7.200 -13.246 -8.251 1.00 73.81 88 ALA A N 1
ATOM 675 C CA . ALA A 1 88 ? -7.955 -12.066 -7.863 1.00 73.81 88 ALA A CA 1
ATOM 676 C C . ALA A 1 88 ? -9.446 -12.396 -7.702 1.00 73.81 88 ALA A C 1
ATOM 678 O O . ALA A 1 88 ? -10.056 -13.053 -8.549 1.00 73.81 88 ALA A O 1
ATOM 679 N N . SER A 1 89 ? -10.019 -11.929 -6.601 1.00 78.44 89 SER A N 1
ATOM 680 C CA . SER A 1 89 ? -11.425 -12.098 -6.244 1.00 78.44 89 SER A CA 1
ATOM 681 C C . SER A 1 89 ? -12.031 -10.766 -5.801 1.00 78.44 89 SER A C 1
ATOM 683 O O . SER A 1 89 ? -11.309 -9.849 -5.413 1.00 78.44 89 SER A O 1
ATOM 685 N N . SER A 1 90 ? -13.363 -10.657 -5.798 1.00 79.38 90 SER A N 1
ATOM 686 C CA . SER A 1 90 ? -14.062 -9.470 -5.272 1.00 79.38 90 SER A CA 1
ATOM 687 C C . SER A 1 90 ? -13.711 -9.175 -3.808 1.00 79.38 90 SER A C 1
ATOM 689 O O . SER A 1 90 ? -13.719 -8.029 -3.371 1.00 79.38 90 SER A O 1
ATOM 691 N N . GLU A 1 91 ? -13.360 -10.205 -3.039 1.00 82.12 91 GLU A N 1
ATOM 692 C CA . GLU A 1 91 ? -12.929 -10.059 -1.651 1.00 82.12 91 GLU A CA 1
ATOM 693 C C . GLU A 1 91 ? -11.542 -9.401 -1.533 1.00 82.12 91 GLU A C 1
ATOM 695 O O . GLU A 1 91 ? -11.281 -8.701 -0.555 1.00 82.12 91 GLU A O 1
ATOM 700 N N . ASP A 1 92 ? -10.668 -9.552 -2.535 1.00 84.19 92 ASP A N 1
ATOM 701 C CA . ASP A 1 92 ? -9.361 -8.882 -2.561 1.00 84.19 92 ASP A CA 1
ATOM 702 C C . ASP A 1 92 ? -9.502 -7.371 -2.763 1.00 84.19 92 ASP A C 1
ATOM 704 O O . ASP A 1 92 ? -8.792 -6.590 -2.128 1.00 84.19 92 ASP A O 1
ATOM 708 N N . GLU A 1 93 ? -10.462 -6.952 -3.590 1.00 87.12 93 GLU A N 1
ATOM 709 C CA . GLU A 1 93 ? -10.781 -5.537 -3.790 1.00 87.12 93 GLU A CA 1
ATOM 710 C C . GLU A 1 93 ? -11.288 -4.893 -2.492 1.00 87.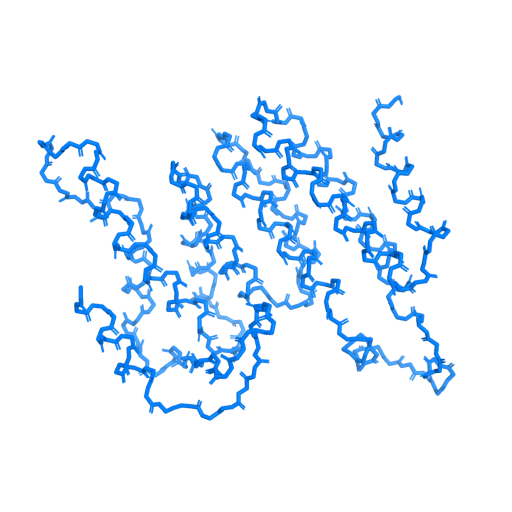12 93 GLU A C 1
ATOM 712 O O . GLU A 1 93 ? -10.805 -3.830 -2.101 1.00 87.12 93 GLU A O 1
ATOM 717 N N . ARG A 1 94 ? -12.166 -5.585 -1.753 1.00 88.50 94 ARG A N 1
ATOM 718 C CA . ARG A 1 94 ? -12.667 -5.126 -0.445 1.00 88.50 94 ARG A CA 1
ATOM 719 C C . ARG A 1 94 ? -11.562 -4.998 0.600 1.00 88.50 94 ARG A C 1
ATOM 721 O O . ARG A 1 94 ? -11.562 -4.055 1.396 1.00 88.50 94 ARG A O 1
ATOM 728 N N . ILE A 1 95 ? -10.614 -5.938 0.616 1.00 91.62 95 ILE A N 1
ATOM 729 C CA . ILE A 1 95 ? -9.438 -5.862 1.491 1.00 91.62 95 ILE A CA 1
ATOM 730 C C . ILE A 1 95 ? -8.590 -4.642 1.117 1.00 91.62 95 ILE A C 1
ATOM 732 O O . ILE A 1 95 ? -8.236 -3.861 2.000 1.00 91.62 95 ILE A O 1
ATOM 736 N N . LEU A 1 96 ? -8.279 -4.456 -0.170 1.00 92.94 96 LEU A N 1
ATOM 737 C CA . LEU A 1 96 ? -7.492 -3.315 -0.646 1.00 92.94 96 LEU A CA 1
ATOM 738 C C . LEU A 1 96 ? -8.161 -1.983 -0.296 1.00 92.94 96 LEU A C 1
ATOM 740 O O . LEU A 1 96 ? -7.489 -1.080 0.207 1.00 92.94 96 LEU A O 1
ATOM 744 N N . GLU A 1 97 ? -9.474 -1.872 -0.496 1.00 92.50 97 GLU A N 1
ATOM 745 C CA . GLU A 1 97 ? -10.255 -0.694 -0.118 1.00 92.50 97 GLU A CA 1
ATOM 746 C C . GLU A 1 97 ? -10.152 -0.426 1.393 1.00 92.50 97 GLU A C 1
ATOM 748 O O . GLU A 1 97 ? -9.741 0.664 1.801 1.00 92.50 97 GLU A O 1
ATOM 753 N N . SER A 1 98 ? -10.397 -1.443 2.226 1.00 93.69 98 SER A N 1
ATOM 754 C CA . SER A 1 98 ? -10.344 -1.331 3.693 1.00 93.69 98 SER A CA 1
ATOM 755 C C . SER A 1 98 ? -8.958 -0.922 4.209 1.00 93.69 98 SER A C 1
ATOM 757 O O . SER A 1 98 ? -8.839 -0.127 5.147 1.00 93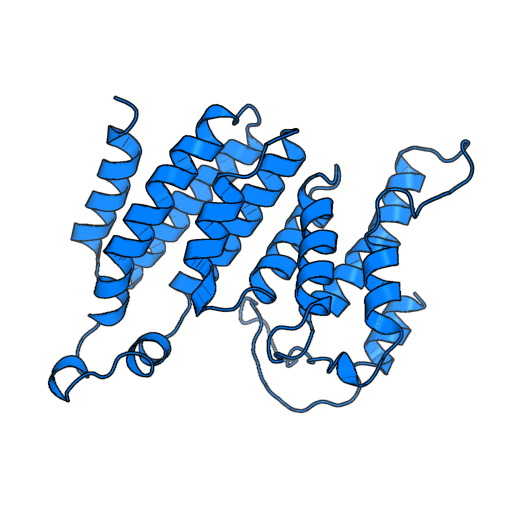.69 98 SER A O 1
ATOM 759 N N . VAL A 1 99 ? -7.892 -1.445 3.593 1.00 96.06 99 VAL A N 1
ATOM 760 C CA . VAL A 1 99 ? -6.509 -1.063 3.910 1.00 96.06 99 VAL A CA 1
ATOM 761 C C . VAL A 1 99 ? -6.239 0.379 3.474 1.00 96.06 99 VAL A C 1
ATOM 763 O O . VAL A 1 99 ? -5.620 1.131 4.227 1.00 96.06 99 VAL A O 1
ATOM 766 N N . SER A 1 100 ? -6.730 0.799 2.304 1.00 95.19 100 SER A N 1
ATOM 767 C CA . SER A 1 100 ? -6.515 2.158 1.786 1.00 95.19 100 SER A CA 1
A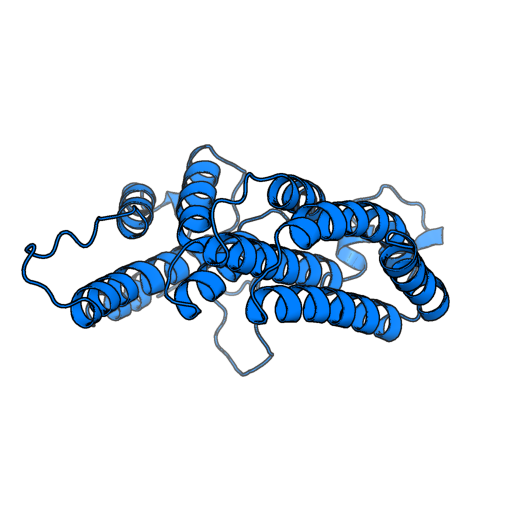TOM 768 C C . SER A 1 100 ? -7.140 3.247 2.665 1.00 95.19 100 SER A C 1
ATOM 770 O O . SER A 1 100 ? -6.568 4.328 2.802 1.00 95.19 100 SER A O 1
ATOM 772 N N . TRP A 1 101 ? -8.248 2.958 3.359 1.00 93.88 101 TRP A N 1
ATOM 773 C CA . TRP A 1 101 ? -8.838 3.892 4.326 1.00 93.88 101 TRP A CA 1
ATOM 774 C C . TRP A 1 101 ? -7.886 4.256 5.468 1.00 93.88 101 TRP A C 1
ATOM 776 O O . TRP A 1 101 ? -7.990 5.345 6.035 1.00 93.88 101 TRP A O 1
ATOM 786 N N . GLN A 1 102 ? -6.929 3.380 5.788 1.00 95.38 102 GLN A N 1
ATOM 787 C CA . GLN A 1 102 ? -5.945 3.629 6.839 1.00 95.38 102 GLN A CA 1
ATOM 788 C C . GLN A 1 102 ? -4.859 4.626 6.424 1.00 95.38 102 GLN A C 1
ATOM 790 O O . GLN A 1 102 ? -4.121 5.105 7.287 1.00 95.38 102 GLN A O 1
ATOM 795 N N . PHE A 1 103 ? -4.764 4.990 5.139 1.00 95.81 103 PHE A N 1
ATOM 796 C CA . PHE A 1 103 ? -3.833 6.025 4.682 1.00 95.81 103 PHE A CA 1
ATOM 797 C C . PHE A 1 103 ? -4.130 7.378 5.321 1.00 95.81 103 PHE A C 1
ATOM 799 O O . PHE A 1 103 ? -3.211 8.152 5.546 1.00 95.81 103 PHE A O 1
ATOM 806 N N . ASP A 1 104 ? -5.383 7.641 5.683 1.00 94.88 104 ASP A N 1
ATOM 807 C CA . ASP A 1 104 ? -5.809 8.884 6.328 1.00 94.88 104 ASP A CA 1
ATOM 808 C C . ASP A 1 104 ? -5.684 8.858 7.867 1.00 94.88 104 ASP A C 1
ATOM 810 O O . ASP A 1 104 ? -6.015 9.826 8.549 1.00 94.88 104 ASP A O 1
ATOM 814 N N . SER A 1 105 ? -5.185 7.760 8.449 1.00 92.69 105 SER A N 1
ATOM 815 C CA . SER A 1 105 ? -5.057 7.633 9.905 1.00 92.69 105 SER A CA 1
ATOM 816 C C . SER A 1 105 ? -4.175 8.742 10.494 1.00 92.69 105 SER A C 1
ATOM 818 O O . SER A 1 105 ? -3.108 9.027 9.939 1.00 92.69 105 SER A O 1
ATOM 820 N N . PRO A 1 106 ? -4.532 9.335 11.651 1.00 91.31 106 PRO A N 1
ATOM 821 C CA . PRO A 1 106 ? -3.663 10.290 12.339 1.00 91.31 106 PRO A CA 1
ATOM 822 C C . PRO A 1 106 ? -2.381 9.629 12.868 1.00 91.31 106 PRO A C 1
ATOM 824 O O . PRO A 1 106 ? -1.354 10.292 13.016 1.00 91.31 106 PRO A O 1
ATOM 827 N N . VAL A 1 107 ? -2.396 8.310 13.086 1.00 91.75 107 VAL A N 1
ATOM 828 C CA . VAL A 1 107 ? -1.247 7.552 13.590 1.00 91.75 107 VAL A CA 1
ATOM 829 C C . VAL A 1 107 ? -0.321 7.183 12.434 1.00 91.75 107 VAL A C 1
ATOM 831 O O . VAL A 1 107 ? -0.654 6.339 11.602 1.00 91.75 107 VAL A O 1
ATOM 834 N N . TRP A 1 108 ? 0.883 7.762 12.412 1.00 93.00 108 TRP A N 1
ATOM 835 C CA . TRP A 1 108 ? 1.889 7.486 11.376 1.00 93.00 108 TRP A CA 1
ATOM 836 C C . TRP A 1 108 ? 2.183 5.990 11.210 1.00 93.00 108 TRP A C 1
ATOM 838 O O . TRP A 1 108 ? 2.205 5.495 10.086 1.00 93.00 108 TRP A O 1
ATOM 848 N N . GLY A 1 109 ? 2.328 5.257 12.320 1.00 91.19 109 GLY A N 1
ATOM 849 C CA . GL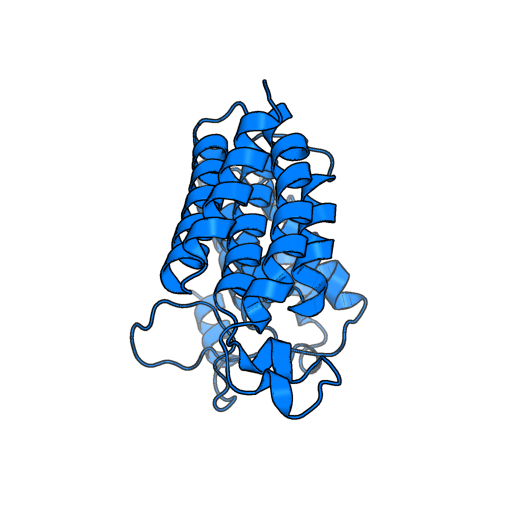Y A 1 109 ? 2.599 3.819 12.279 1.00 91.19 109 GLY A CA 1
ATOM 850 C C . GLY A 1 109 ? 1.505 3.023 11.561 1.00 91.19 109 GLY A C 1
ATOM 851 O O . GLY A 1 109 ? 1.819 2.097 10.818 1.00 91.19 109 GLY A O 1
ATOM 852 N N . ILE A 1 110 ? 0.231 3.411 11.715 1.00 94.06 110 ILE A N 1
ATOM 853 C CA . ILE A 1 110 ? -0.884 2.782 10.991 1.00 94.06 110 ILE A CA 1
ATOM 854 C C . ILE A 1 110 ? -0.770 3.073 9.493 1.00 94.06 110 ILE A C 1
ATOM 856 O O . ILE A 1 110 ? -0.887 2.143 8.698 1.00 94.06 110 ILE A O 1
ATOM 860 N N . ARG A 1 111 ? -0.492 4.329 9.106 1.00 95.94 111 ARG A N 1
ATOM 861 C CA . ARG A 1 111 ? -0.310 4.697 7.690 1.00 95.94 111 ARG A CA 1
ATOM 862 C C . ARG A 1 111 ? 0.804 3.877 7.043 1.00 95.94 111 ARG A C 1
ATOM 864 O O . ARG A 1 111 ? 0.621 3.335 5.958 1.00 95.94 111 ARG A O 1
ATOM 871 N N . ASP A 1 112 ? 1.939 3.760 7.727 1.00 95.56 112 ASP A N 1
ATOM 872 C CA . ASP A 1 112 ? 3.097 3.007 7.253 1.00 95.56 112 ASP A CA 1
ATOM 873 C C . ASP A 1 112 ? 2.818 1.505 7.118 1.00 95.56 112 ASP A C 1
ATOM 875 O O . ASP A 1 112 ? 3.086 0.916 6.068 1.00 95.56 112 ASP A O 1
ATOM 879 N N . HIS A 1 113 ? 2.212 0.885 8.133 1.00 94.88 113 HIS A N 1
ATOM 880 C CA . HIS A 1 113 ? 1.870 -0.536 8.082 1.00 94.88 113 HIS A CA 1
ATOM 881 C C . HIS A 1 113 ? 0.813 -0.814 6.999 1.00 94.88 113 HIS A C 1
ATOM 883 O O . HIS A 1 113 ? 0.942 -1.777 6.239 1.00 94.88 113 HIS A O 1
ATOM 889 N N . ALA A 1 114 ? -0.189 0.056 6.855 1.00 96.62 114 ALA A N 1
ATOM 890 C CA . ALA A 1 114 ? -1.200 -0.063 5.812 1.00 96.62 114 ALA A CA 1
ATOM 891 C C . ALA A 1 114 ? -0.585 0.045 4.414 1.00 96.62 114 ALA A C 1
ATOM 893 O O . ALA A 1 114 ? -0.867 -0.790 3.561 1.00 96.62 114 ALA A O 1
ATOM 894 N N . ALA A 1 115 ? 0.312 1.008 4.194 1.00 97.12 115 ALA A N 1
ATOM 895 C CA . ALA A 1 115 ? 1.014 1.183 2.927 1.00 97.12 115 ALA A CA 1
ATOM 896 C C . ALA A 1 115 ? 1.837 -0.058 2.537 1.00 97.12 115 ALA A C 1
ATOM 898 O O . ALA A 1 115 ? 1.754 -0.521 1.399 1.00 97.12 115 ALA A O 1
ATOM 899 N N . ARG A 1 116 ? 2.584 -0.652 3.480 1.00 94.56 116 ARG A N 1
ATOM 900 C CA . ARG A 1 116 ? 3.328 -1.907 3.239 1.00 94.56 116 ARG A CA 1
ATOM 901 C C . ARG A 1 116 ? 2.399 -3.087 2.954 1.00 94.56 116 ARG A C 1
ATOM 903 O O . ARG A 1 116 ? 2.696 -3.910 2.087 1.00 94.56 116 ARG A O 1
ATOM 910 N N . THR A 1 117 ? 1.287 -3.169 3.683 1.00 94.62 117 THR A N 1
ATOM 911 C CA . THR A 1 117 ? 0.281 -4.229 3.529 1.00 94.62 117 THR A CA 1
ATOM 912 C C . THR A 1 117 ? -0.370 -4.144 2.154 1.00 94.62 117 THR A C 1
ATOM 914 O O . THR A 1 117 ? -0.331 -5.113 1.402 1.00 94.62 117 THR A O 1
ATOM 917 N N . TYR A 1 118 ? -0.864 -2.961 1.778 1.00 96.00 118 TYR A N 1
ATOM 918 C CA . TYR A 1 118 ? -1.434 -2.686 0.461 1.00 96.00 118 TYR A CA 1
ATOM 919 C C . TYR A 1 118 ? -0.441 -3.043 -0.644 1.00 96.00 118 TYR A C 1
ATOM 921 O O . TYR A 1 118 ? -0.755 -3.819 -1.544 1.00 96.00 118 TYR A O 1
ATOM 929 N N . ALA A 1 119 ? 0.798 -2.555 -0.531 1.00 94.06 119 ALA A N 1
ATOM 930 C CA . ALA A 1 119 ? 1.834 -2.845 -1.507 1.00 94.06 119 ALA A CA 1
ATOM 931 C C . ALA A 1 119 ? 2.121 -4.346 -1.635 1.00 94.06 119 ALA A C 1
ATOM 933 O O . ALA A 1 119 ? 2.497 -4.769 -2.716 1.00 94.06 119 ALA A O 1
ATOM 934 N N . THR A 1 120 ? 1.951 -5.154 -0.583 1.00 89.56 120 THR A N 1
ATOM 935 C CA . THR A 1 120 ? 2.163 -6.614 -0.627 1.00 89.56 120 THR A CA 1
ATOM 936 C C . THR A 1 120 ? 1.046 -7.343 -1.375 1.00 89.56 120 THR A C 1
ATOM 938 O O . THR A 1 120 ? 1.327 -8.319 -2.066 1.00 89.56 120 THR A O 1
ATOM 941 N N . LEU A 1 121 ? -0.192 -6.853 -1.265 1.00 90.31 121 LEU A N 1
ATOM 942 C CA . LEU A 1 121 ? -1.376 -7.444 -1.895 1.00 90.31 121 LEU A CA 1
ATOM 943 C C . LEU A 1 121 ? -1.457 -7.189 -3.404 1.00 90.31 121 LEU A C 1
ATOM 945 O O . LEU A 1 121 ? -2.058 -7.981 -4.121 1.00 90.31 121 LEU A O 1
ATOM 949 N N . VAL A 1 122 ? -0.870 -6.091 -3.881 1.00 89.62 122 VAL A N 1
ATOM 950 C CA . VAL A 1 122 ? -0.867 -5.736 -5.306 1.00 89.62 122 VAL A CA 1
ATOM 951 C C . VAL A 1 122 ? -0.027 -6.742 -6.094 1.00 89.62 122 VAL A C 1
ATOM 953 O O . VAL A 1 122 ? 1.136 -6.996 -5.748 1.00 89.62 122 VAL A O 1
ATOM 956 N N . ASP A 1 123 ? -0.586 -7.292 -7.172 1.00 85.69 123 ASP A N 1
ATOM 957 C CA . ASP A 1 123 ? 0.179 -8.134 -8.088 1.00 85.69 123 ASP A CA 1
ATOM 958 C C . ASP A 1 123 ? 1.342 -7.330 -8.681 1.00 85.69 123 ASP A C 1
ATOM 960 O O . ASP A 1 123 ? 1.230 -6.132 -8.942 1.00 85.69 123 ASP A O 1
ATOM 964 N N . ARG A 1 124 ? 2.494 -7.978 -8.863 1.00 83.44 124 ARG A N 1
ATOM 965 C CA . ARG A 1 124 ? 3.692 -7.328 -9.405 1.00 83.44 124 ARG A CA 1
ATOM 966 C C . ARG A 1 124 ? 3.448 -6.710 -10.778 1.00 83.44 124 ARG A C 1
ATOM 968 O O . ARG A 1 124 ? 4.054 -5.685 -11.087 1.00 83.44 124 ARG A O 1
ATOM 975 N N . ASP A 1 125 ? 2.576 -7.318 -11.567 1.00 82.94 125 ASP A N 1
ATOM 976 C CA . ASP A 1 125 ? 2.266 -6.889 -12.923 1.00 82.94 125 ASP A CA 1
ATOM 977 C C . ASP A 1 125 ? 1.365 -5.650 -12.964 1.00 82.94 125 ASP A C 1
ATOM 979 O O . ASP A 1 125 ? 1.442 -4.863 -13.908 1.00 82.94 125 ASP A O 1
ATOM 983 N N . ASP A 1 126 ? 0.602 -5.426 -11.895 1.00 88.31 126 ASP A N 1
ATOM 984 C CA . ASP A 1 126 ? -0.315 -4.297 -11.748 1.00 88.31 126 ASP A CA 1
ATOM 985 C C . ASP A 1 126 ? 0.318 -3.114 -11.002 1.00 88.31 126 ASP A C 1
ATOM 987 O O . ASP A 1 126 ? -0.309 -2.072 -10.829 1.00 88.31 126 ASP A O 1
ATOM 991 N N . ILE A 1 127 ? 1.572 -3.221 -10.544 1.00 89.88 127 ILE A N 1
ATOM 992 C CA . ILE A 1 127 ? 2.167 -2.180 -9.694 1.00 89.88 127 ILE A CA 1
ATOM 993 C C . ILE A 1 127 ? 2.140 -0.799 -10.368 1.00 89.88 127 ILE A C 1
ATOM 995 O O . ILE A 1 127 ? 1.754 0.180 -9.730 1.00 89.88 127 ILE A O 1
ATOM 999 N N . LEU A 1 128 ? 2.558 -0.692 -11.633 1.00 89.12 128 LEU A N 1
ATOM 1000 C CA . LEU A 1 128 ? 2.631 0.609 -12.312 1.00 89.12 128 LEU A CA 1
ATOM 1001 C C . LEU A 1 128 ? 1.240 1.223 -12.534 1.00 89.12 128 LEU A C 1
ATOM 1003 O O . LEU A 1 128 ? 1.070 2.423 -12.321 1.00 89.12 128 LEU A O 1
ATOM 1007 N N . SER A 1 129 ? 0.240 0.413 -12.898 1.00 91.25 129 SER A N 1
ATOM 1008 C CA . SER A 1 129 ? -1.139 0.888 -13.071 1.00 91.25 129 SER A CA 1
ATOM 1009 C C . SER A 1 129 ? -1.748 1.329 -11.737 1.00 91.25 129 SER A C 1
ATOM 1011 O O . SER A 1 129 ? -2.398 2.372 -11.665 1.00 91.25 129 SER A O 1
ATOM 1013 N N . VAL A 1 130 ? -1.468 0.598 -10.656 1.00 94.00 130 VAL A N 1
ATOM 1014 C CA . VAL A 1 130 ? -1.894 0.960 -9.300 1.00 94.00 130 VAL A CA 1
ATOM 1015 C C . VAL A 1 130 ? -1.224 2.248 -8.821 1.00 94.00 130 VAL A C 1
ATOM 1017 O O . VAL A 1 130 ? -1.902 3.089 -8.236 1.00 94.00 130 VAL A O 1
ATOM 1020 N N . ILE A 1 131 ? 0.071 2.454 -9.090 1.00 94.19 131 ILE A N 1
ATOM 1021 C CA . ILE A 1 131 ? 0.765 3.710 -8.756 1.00 94.19 131 ILE A CA 1
ATOM 1022 C C . ILE A 1 131 ? 0.083 4.907 -9.434 1.00 94.19 131 ILE A C 1
ATOM 1024 O O . ILE A 1 131 ? -0.164 5.917 -8.773 1.00 94.19 131 ILE A O 1
ATOM 1028 N N . LEU A 1 132 ? -0.254 4.792 -10.724 1.00 92.88 132 LEU A N 1
ATOM 1029 C CA . LEU A 1 132 ? -0.965 5.848 -11.453 1.00 92.88 132 LEU A CA 1
ATOM 1030 C C . LEU A 1 132 ? -2.332 6.136 -10.827 1.00 92.88 132 LEU A C 1
ATOM 1032 O O . LEU A 1 132 ? -2.594 7.280 -10.453 1.00 92.88 132 LEU A O 1
ATOM 1036 N N . LYS A 1 133 ? -3.145 5.096 -10.602 1.00 94.50 133 LYS A N 1
ATOM 1037 C CA . LYS A 1 133 ? -4.467 5.214 -9.962 1.00 94.50 133 LYS A CA 1
ATOM 1038 C C . LYS A 1 133 ? -4.388 5.877 -8.582 1.00 94.50 133 LYS A C 1
ATOM 1040 O O . LYS A 1 133 ? -5.204 6.736 -8.250 1.00 94.50 133 LYS A O 1
ATOM 1045 N N . LEU A 1 134 ? -3.395 5.505 -7.772 1.00 94.88 134 LEU A N 1
ATOM 1046 C CA . LEU A 1 134 ? -3.161 6.115 -6.461 1.00 94.88 134 LEU A CA 1
ATOM 1047 C C . LEU A 1 134 ? -2.789 7.597 -6.578 1.00 94.88 134 LEU A C 1
ATOM 1049 O O . LEU A 1 134 ? -3.235 8.396 -5.760 1.00 94.88 134 LEU A O 1
ATOM 1053 N N . SER A 1 135 ? -2.015 7.980 -7.596 1.00 92.75 135 SER A N 1
ATOM 1054 C CA . SER A 1 135 ? -1.661 9.386 -7.821 1.00 92.75 135 SER A CA 1
ATOM 1055 C C . SER A 1 135 ? -2.845 10.250 -8.253 1.00 92.75 135 SER A C 1
ATOM 1057 O O . SER A 1 135 ? -2.896 11.430 -7.926 1.00 92.75 135 SER A O 1
ATOM 1059 N N . GLU A 1 136 ? -3.812 9.665 -8.955 1.00 93.44 136 GLU A N 1
ATOM 1060 C CA . GLU A 1 136 ? -5.006 10.352 -9.460 1.00 93.44 136 GLU A CA 1
ATOM 1061 C C . GLU A 1 136 ? -6.133 10.438 -8.420 1.00 93.44 136 GLU A C 1
ATOM 1063 O O . GLU A 1 136 ? -7.124 11.135 -8.630 1.00 93.44 136 GLU A O 1
ATOM 1068 N N . THR A 1 137 ? -5.986 9.746 -7.288 1.00 91.25 137 THR A N 1
ATOM 1069 C CA . THR A 1 137 ? -6.988 9.724 -6.220 1.00 91.25 137 THR A CA 1
ATOM 1070 C C . THR A 1 137 ? -7.205 11.123 -5.633 1.00 91.25 137 THR A C 1
ATOM 1072 O O . THR A 1 137 ? -6.256 11.858 -5.359 1.00 91.25 137 THR A O 1
ATOM 1075 N N . SER A 1 138 ? -8.469 11.483 -5.391 1.00 91.44 138 SER A N 1
ATOM 1076 C CA . SER A 1 138 ? -8.835 12.719 -4.697 1.00 91.44 138 SER A CA 1
ATOM 1077 C C . SER A 1 138 ? -8.203 12.777 -3.305 1.00 91.44 138 SER A C 1
ATOM 1079 O O . SER A 1 138 ? -8.421 11.900 -2.466 1.00 91.44 138 SER A O 1
ATOM 1081 N N . ILE A 1 139 ? -7.422 13.827 -3.062 1.00 92.38 139 ILE A N 1
ATOM 1082 C CA . ILE A 1 139 ? -6.715 14.043 -1.800 1.00 92.38 139 ILE A CA 1
ATOM 1083 C C . ILE A 1 139 ? -7.589 14.884 -0.871 1.00 92.38 139 ILE A C 1
ATOM 1085 O O . ILE A 1 139 ? -7.932 16.020 -1.189 1.00 92.38 139 ILE A O 1
ATOM 1089 N N . HIS A 1 140 ? -7.927 14.332 0.290 1.00 89.00 140 HIS A N 1
ATOM 1090 C CA . HIS A 1 140 ? -8.767 14.980 1.301 1.00 89.00 140 HIS A CA 1
ATOM 1091 C C . HIS A 1 140 ? -7.969 15.550 2.482 1.00 89.00 140 HIS A C 1
ATOM 1093 O O . HIS A 1 140 ? -8.500 16.337 3.263 1.00 89.00 140 HIS A O 1
ATOM 1099 N N . GLY A 1 141 ? -6.691 15.186 2.618 1.00 92.75 141 GLY A N 1
ATOM 1100 C CA . GLY A 1 141 ? -5.837 15.671 3.698 1.00 92.75 141 GLY A CA 1
ATOM 1101 C C . GLY A 1 141 ? -4.384 15.214 3.585 1.00 92.75 141 GLY A C 1
ATOM 1102 O O . GLY A 1 141 ? -4.046 14.298 2.834 1.00 92.75 141 GLY A O 1
ATOM 1103 N N . GLN A 1 142 ? -3.508 15.848 4.372 1.00 93.88 142 GLN A N 1
ATOM 1104 C CA . GLN A 1 142 ? -2.069 15.552 4.365 1.00 93.88 142 GLN A CA 1
ATOM 1105 C C . GLN A 1 142 ? -1.745 14.145 4.891 1.00 93.88 142 GLN A C 1
ATOM 1107 O O . GLN A 1 142 ? -0.777 13.543 4.436 1.00 93.88 142 GLN A O 1
ATOM 1112 N N . ASN A 1 143 ? -2.552 13.600 5.812 1.00 95.31 143 ASN A N 1
ATOM 1113 C CA . ASN A 1 143 ? -2.382 12.226 6.291 1.00 95.31 143 ASN A CA 1
ATOM 1114 C C . ASN A 1 143 ? -2.597 11.231 5.151 1.00 95.31 143 ASN A C 1
ATOM 1116 O O . ASN A 1 143 ? -1.688 10.454 4.862 1.00 95.31 143 ASN A O 1
ATOM 1120 N N . GLN A 1 144 ? -3.741 11.322 4.463 1.00 95.81 144 GLN A N 1
ATOM 1121 C CA . GLN A 1 144 ? -4.042 10.501 3.291 1.00 95.81 144 GLN A CA 1
ATOM 1122 C C . GLN A 1 144 ? -2.950 10.618 2.225 1.00 95.81 144 GLN A C 1
ATOM 1124 O O . GLN A 1 144 ? -2.455 9.599 1.746 1.00 95.81 144 GLN A O 1
ATOM 1129 N N . LEU A 1 145 ? -2.527 11.845 1.903 1.00 95.75 145 LEU A N 1
ATOM 1130 C CA . LEU A 1 145 ? -1.464 12.098 0.931 1.00 95.75 145 LEU A CA 1
ATOM 1131 C C . LEU A 1 145 ? -0.149 11.411 1.327 1.00 95.75 145 LEU A C 1
ATOM 1133 O O . LEU A 1 145 ? 0.485 10.749 0.507 1.00 95.75 145 LEU A O 1
ATOM 1137 N N . HIS A 1 146 ? 0.234 11.512 2.600 1.00 95.75 146 HIS A N 1
ATOM 1138 C CA . HIS A 1 146 ? 1.412 10.841 3.139 1.00 95.75 146 HIS A CA 1
ATOM 1139 C C . HIS A 1 146 ? 1.286 9.310 3.077 1.00 95.75 146 HIS A C 1
ATOM 1141 O O . HIS A 1 146 ? 2.243 8.626 2.722 1.00 95.75 146 HIS A O 1
ATOM 1147 N N . GLY A 1 147 ? 0.118 8.750 3.410 1.00 96.88 147 GLY A N 1
ATOM 1148 C CA . GLY A 1 147 ? -0.143 7.311 3.296 1.00 96.88 147 GLY A CA 1
ATOM 1149 C C . GLY A 1 147 ? -0.059 6.801 1.851 1.00 96.88 147 GLY A C 1
ATOM 1150 O O . GLY A 1 147 ? 0.567 5.771 1.602 1.00 96.88 147 GLY A O 1
ATOM 1151 N N . ILE A 1 148 ? -0.601 7.559 0.892 1.00 97.00 148 ILE A N 1
ATOM 1152 C CA . ILE A 1 148 ? -0.481 7.277 -0.547 1.00 97.00 148 ILE A CA 1
ATOM 1153 C C . ILE A 1 148 ? 0.988 7.318 -0.989 1.00 97.00 148 ILE A C 1
ATOM 1155 O O . ILE A 1 148 ? 1.455 6.382 -1.640 1.00 97.00 148 ILE A O 1
ATOM 1159 N N . GLY A 1 149 ? 1.735 8.353 -0.590 1.00 95.38 149 GLY A N 1
ATOM 1160 C CA . GLY A 1 149 ? 3.163 8.483 -0.896 1.00 95.38 149 GLY A CA 1
ATOM 1161 C C . GLY A 1 149 ? 3.982 7.298 -0.377 1.00 95.38 149 GLY A C 1
ATOM 1162 O O . GLY A 1 149 ? 4.740 6.687 -1.131 1.00 95.38 149 GLY A O 1
ATOM 1163 N N . LEU A 1 150 ? 3.758 6.889 0.877 1.00 96.31 150 LEU A N 1
ATOM 1164 C CA . LEU A 1 150 ? 4.366 5.680 1.441 1.00 96.31 150 LEU A CA 1
ATOM 1165 C C . LEU A 1 150 ? 4.029 4.427 0.621 1.00 96.31 150 LEU A C 1
ATOM 1167 O O . LEU A 1 150 ? 4.909 3.605 0.365 1.00 96.31 150 LEU A O 1
ATOM 1171 N N . CYS A 1 151 ? 2.771 4.269 0.202 1.00 97.25 151 CYS A N 1
ATOM 1172 C CA . CYS A 1 151 ? 2.339 3.112 -0.581 1.00 97.25 151 CYS A CA 1
ATOM 1173 C C . CYS A 1 151 ? 3.067 3.053 -1.930 1.00 97.25 151 CYS A C 1
ATOM 1175 O O . CYS A 1 151 ? 3.658 2.026 -2.269 1.00 97.25 151 CYS A O 1
ATOM 1177 N N . ILE A 1 152 ? 3.120 4.176 -2.651 1.00 94.75 152 ILE A N 1
ATOM 1178 C CA . ILE A 1 152 ? 3.851 4.295 -3.919 1.00 94.75 152 ILE A CA 1
ATOM 1179 C C . ILE A 1 152 ? 5.338 3.991 -3.722 1.00 94.75 152 ILE A C 1
ATOM 1181 O O . ILE A 1 152 ? 5.913 3.239 -4.508 1.00 94.75 152 ILE A O 1
ATOM 1185 N N . LYS A 1 153 ? 5.953 4.487 -2.642 1.00 92.75 153 LYS A N 1
ATOM 1186 C CA . LYS A 1 153 ? 7.340 4.156 -2.290 1.00 92.75 153 LYS A CA 1
ATOM 1187 C C . LYS A 1 153 ? 7.544 2.647 -2.160 1.00 92.75 153 LYS A C 1
ATOM 1189 O O . LYS A 1 153 ? 8.456 2.090 -2.769 1.00 92.75 153 LYS A O 1
ATOM 1194 N N . TYR A 1 154 ? 6.690 1.955 -1.404 1.00 94.38 154 TYR A N 1
ATOM 1195 C CA . TYR A 1 154 ? 6.803 0.502 -1.230 1.00 94.38 154 TYR A CA 1
ATOM 1196 C C . TYR A 1 154 ? 6.546 -0.278 -2.524 1.00 94.38 154 TYR A C 1
ATOM 1198 O O . TYR A 1 154 ? 7.246 -1.254 -2.800 1.00 94.38 154 TYR A O 1
ATOM 1206 N N . LEU A 1 155 ? 5.602 0.169 -3.348 1.00 92.38 155 LEU A N 1
ATOM 1207 C CA . LEU A 1 155 ? 5.326 -0.390 -4.669 1.00 92.38 155 LEU A CA 1
ATOM 1208 C C . LEU A 1 155 ? 6.527 -0.247 -5.623 1.00 92.38 155 LEU A C 1
ATOM 1210 O O . LEU A 1 155 ? 6.960 -1.227 -6.230 1.00 92.38 155 LEU A O 1
ATOM 1214 N N . LEU A 1 156 ? 7.140 0.936 -5.693 1.00 87.50 156 LEU A N 1
ATOM 1215 C CA . LEU A 1 156 ? 8.345 1.166 -6.495 1.00 87.50 156 LEU A CA 1
ATOM 1216 C C . LEU A 1 156 ? 9.521 0.324 -5.997 1.00 87.50 156 LEU A C 1
ATOM 1218 O O . LEU A 1 156 ? 10.183 -0.342 -6.793 1.00 87.50 156 LEU A O 1
ATOM 1222 N N . ARG A 1 157 ? 9.724 0.244 -4.677 1.00 87.62 157 ARG A N 1
ATOM 1223 C CA . ARG A 1 157 ? 10.725 -0.656 -4.084 1.00 87.62 157 ARG A CA 1
ATOM 1224 C C . ARG A 1 157 ? 10.493 -2.113 -4.491 1.00 87.62 157 ARG A C 1
ATOM 1226 O O . ARG A 1 157 ? 11.466 -2.814 -4.757 1.00 87.62 157 ARG A O 1
ATOM 1233 N N . ARG A 1 158 ? 9.241 -2.585 -4.594 1.00 86.88 158 ARG A N 1
ATOM 1234 C CA . ARG A 1 158 ? 8.913 -3.953 -5.060 1.00 86.88 158 ARG A CA 1
ATOM 1235 C C . ARG A 1 158 ? 9.336 -4.199 -6.505 1.00 86.88 158 ARG A C 1
ATOM 1237 O O . ARG A 1 158 ? 9.869 -5.278 -6.781 1.00 86.88 158 ARG A O 1
ATOM 1244 N N . ILE A 1 159 ? 9.128 -3.229 -7.396 1.00 81.81 159 ILE A N 1
ATOM 1245 C CA . ILE A 1 159 ? 9.607 -3.281 -8.788 1.00 81.81 159 ILE A CA 1
ATOM 1246 C C . ILE A 1 159 ? 11.138 -3.307 -8.812 1.00 81.81 159 ILE A C 1
ATOM 1248 O O . ILE A 1 159 ? 11.745 -4.155 -9.473 1.00 81.81 159 ILE A O 1
ATOM 1252 N N . CYS A 1 160 ? 11.766 -2.408 -8.054 1.00 77.50 160 CYS A N 1
ATOM 1253 C CA . CYS A 1 160 ? 13.214 -2.262 -7.979 1.00 77.50 160 CYS A CA 1
ATOM 1254 C C . CYS A 1 160 ? 13.911 -3.469 -7.337 1.00 77.50 160 CYS A C 1
ATOM 1256 O O . CYS A 1 160 ? 15.031 -3.789 -7.719 1.00 77.50 160 CYS A O 1
ATOM 1258 N N . ALA A 1 161 ? 13.277 -4.182 -6.410 1.00 78.94 161 ALA A N 1
ATOM 1259 C CA . ALA A 1 161 ? 13.847 -5.374 -5.782 1.00 78.94 161 ALA A CA 1
ATOM 1260 C C . ALA A 1 161 ? 13.645 -6.662 -6.604 1.00 78.94 161 ALA A C 1
ATOM 1262 O O . ALA A 1 161 ? 14.216 -7.697 -6.268 1.00 78.94 161 ALA A O 1
ATOM 1263 N N . ALA A 1 162 ? 12.820 -6.637 -7.657 1.00 71.88 162 ALA A N 1
ATOM 1264 C CA . ALA A 1 162 ? 12.520 -7.836 -8.430 1.00 71.88 162 ALA A CA 1
ATOM 1265 C C . ALA A 1 162 ? 13.768 -8.359 -9.179 1.00 71.88 162 ALA A C 1
ATOM 1267 O O . ALA A 1 162 ? 14.456 -7.571 -9.844 1.00 71.88 162 ALA A O 1
ATOM 1268 N N . PRO A 1 163 ? 14.050 -9.678 -9.118 1.00 67.31 163 PRO A N 1
ATOM 1269 C CA . PRO A 1 163 ? 15.118 -10.290 -9.898 1.00 67.31 163 PRO A CA 1
ATOM 1270 C C . PRO A 1 163 ? 14.887 -10.110 -11.398 1.00 67.31 163 PRO A C 1
ATOM 1272 O O . PRO A 1 163 ? 13.755 -10.177 -11.873 1.00 67.31 163 PRO A O 1
ATOM 1275 N N . VAL A 1 164 ? 15.972 -9.969 -12.161 1.00 60.91 164 VAL A N 1
ATOM 1276 C CA . VAL A 1 164 ? 15.934 -9.843 -13.631 1.00 60.91 164 VAL A CA 1
ATOM 1277 C C . VAL A 1 164 ? 15.141 -10.997 -14.271 1.00 60.91 164 VAL A C 1
ATOM 1279 O O . VAL A 1 164 ? 14.347 -10.761 -15.179 1.00 60.91 164 VAL A O 1
ATOM 1282 N N . ALA A 1 165 ? 15.270 -12.210 -13.721 1.00 58.47 165 ALA A N 1
ATOM 1283 C CA . ALA A 1 165 ? 14.572 -13.416 -14.169 1.00 58.47 165 ALA A CA 1
ATOM 1284 C C . ALA A 1 165 ? 13.034 -13.310 -14.139 1.00 58.47 165 ALA A C 1
ATOM 1286 O O . ALA A 1 165 ? 12.369 -13.889 -14.998 1.00 58.47 165 ALA A O 1
ATOM 1287 N N . TYR A 1 166 ? 12.462 -12.537 -13.204 1.00 63.00 166 TYR A N 1
ATOM 1288 C CA . TYR A 1 166 ? 11.011 -12.314 -13.133 1.00 63.00 166 TYR A CA 1
ATOM 1289 C C . TYR A 1 166 ? 10.492 -11.656 -14.422 1.00 63.00 166 TYR A C 1
ATOM 1291 O O . TYR A 1 166 ? 9.505 -12.093 -15.006 1.00 63.00 166 TYR A O 1
ATOM 1299 N N . TYR A 1 167 ? 11.214 -10.649 -14.917 1.00 59.31 167 TYR A N 1
ATOM 1300 C CA . TYR A 1 167 ? 10.848 -9.915 -16.129 1.00 59.31 167 TYR A CA 1
ATOM 1301 C C . TYR A 1 167 ? 11.212 -10.655 -17.424 1.00 59.31 167 TYR A C 1
ATOM 1303 O O . TYR A 1 167 ? 10.642 -10.364 -18.474 1.00 59.31 167 TYR A O 1
ATOM 1311 N N . GLN A 1 168 ? 12.147 -11.608 -17.357 1.00 53.34 168 GLN A N 1
ATOM 1312 C CA . GLN A 1 168 ? 12.553 -12.441 -18.494 1.00 53.34 168 GLN A CA 1
ATOM 1313 C C . GLN A 1 168 ? 11.520 -13.530 -18.815 1.00 53.34 168 GLN A C 1
ATOM 1315 O O . GLN A 1 168 ? 11.245 -13.768 -19.984 1.00 53.34 168 GLN A O 1
ATOM 1320 N N . CYS A 1 169 ? 10.899 -14.151 -17.805 1.00 52.09 169 CYS A N 1
ATOM 1321 C CA . CYS A 1 169 ? 9.942 -15.255 -17.993 1.00 52.09 169 CYS A CA 1
ATOM 1322 C C . CYS A 1 169 ? 8.628 -14.824 -18.679 1.00 52.09 169 CYS A C 1
ATOM 1324 O O . CYS A 1 169 ? 7.977 -15.615 -19.356 1.00 52.09 169 CYS A O 1
ATOM 1326 N N . LYS A 1 170 ? 8.235 -13.553 -18.532 1.00 52.88 170 LYS A N 1
ATOM 1327 C CA . LYS A 1 170 ? 6.936 -13.049 -19.003 1.00 52.88 170 LYS A CA 1
ATOM 1328 C C . LYS A 1 170 ? 6.954 -12.494 -20.433 1.00 52.88 170 LYS A C 1
ATOM 1330 O O . LYS A 1 170 ? 5.901 -12.263 -21.023 1.00 52.88 170 LYS A O 1
ATOM 1335 N N . ARG A 1 171 ? 8.137 -12.260 -21.002 1.00 49.03 171 ARG A N 1
ATOM 1336 C CA . ARG A 1 171 ? 8.296 -11.770 -22.375 1.00 49.03 171 ARG A CA 1
ATOM 1337 C C . ARG A 1 171 ? 8.724 -12.955 -23.233 1.00 49.03 171 ARG A C 1
ATOM 1339 O O . ARG A 1 171 ? 9.769 -13.535 -22.974 1.00 49.03 171 ARG A O 1
ATOM 1346 N N . SER A 1 172 ? 7.937 -13.317 -24.247 1.00 44.09 172 SER A N 1
ATOM 1347 C CA . SER A 1 172 ? 8.391 -14.248 -25.288 1.00 44.09 172 SER A CA 1
ATOM 1348 C C . SER A 1 172 ? 9.621 -13.632 -25.954 1.00 44.09 172 SER A C 1
ATOM 1350 O O . SER A 1 172 ? 9.487 -12.722 -26.771 1.00 44.09 172 SER A O 1
ATOM 1352 N N . MET A 1 173 ? 10.816 -14.052 -25.548 1.00 47.56 173 MET A N 1
ATOM 1353 C CA . MET A 1 173 ? 12.069 -13.492 -26.036 1.00 47.56 173 MET A CA 1
ATOM 1354 C C . MET A 1 173 ? 13.032 -14.602 -26.431 1.00 47.56 173 MET A C 1
ATOM 1356 O O . MET A 1 173 ? 13.160 -15.628 -25.764 1.00 47.56 173 MET A O 1
ATOM 1360 N N . THR A 1 174 ? 13.673 -14.379 -27.571 1.00 47.50 174 THR A N 1
ATOM 1361 C CA . THR A 1 174 ? 14.634 -15.270 -28.209 1.00 47.50 174 THR A CA 1
ATOM 1362 C C . THR A 1 174 ? 15.953 -15.299 -27.425 1.00 47.50 174 THR A C 1
ATOM 1364 O O . THR A 1 174 ? 16.253 -14.406 -26.634 1.00 47.50 174 THR A O 1
ATOM 1367 N N . LEU A 1 175 ? 16.764 -16.339 -27.653 1.00 47.41 175 LEU A N 1
ATOM 1368 C CA . LEU A 1 175 ? 18.010 -16.662 -26.929 1.00 47.41 175 LEU A CA 1
ATOM 1369 C C . LEU A 1 175 ? 19.043 -15.512 -26.802 1.00 47.41 175 LEU A C 1
ATOM 1371 O O . LEU A 1 175 ? 19.980 -15.626 -26.015 1.00 47.41 175 LEU A O 1
ATOM 1375 N N . PHE A 1 176 ? 18.897 -14.407 -27.539 1.00 47.38 176 PHE A N 1
ATOM 1376 C CA . PHE A 1 176 ? 19.864 -13.304 -27.583 1.00 47.38 176 PHE A CA 1
ATOM 1377 C C . PHE A 1 176 ? 19.805 -12.358 -26.366 1.00 47.38 176 PHE A C 1
ATOM 1379 O O . PHE A 1 176 ? 20.768 -11.645 -26.080 1.00 47.38 176 PHE A O 1
ATOM 1386 N N . ASP A 1 177 ? 18.706 -12.364 -25.610 1.00 47.94 177 ASP A N 1
ATOM 1387 C CA . ASP A 1 177 ? 18.495 -11.454 -24.474 1.00 47.94 177 ASP A CA 1
ATOM 1388 C C . ASP A 1 177 ? 18.926 -12.027 -23.112 1.00 47.94 177 ASP A C 1
ATOM 1390 O O . ASP A 1 177 ? 18.834 -11.359 -22.079 1.00 47.94 177 ASP A O 1
ATOM 1394 N N . ILE A 1 178 ? 19.429 -13.263 -23.106 1.00 49.66 178 ILE A N 1
ATOM 1395 C CA . ILE A 1 178 ? 19.728 -14.034 -21.891 1.00 49.66 178 ILE A CA 1
ATOM 1396 C C . ILE A 1 178 ? 20.956 -13.491 -21.143 1.00 49.66 178 ILE A C 1
ATOM 1398 O O . ILE A 1 178 ? 21.082 -13.699 -19.939 1.00 49.66 178 ILE A O 1
ATOM 1402 N N . HIS A 1 179 ? 21.839 -12.738 -21.808 1.00 46.53 179 HIS A N 1
ATOM 1403 C CA . HIS A 1 179 ? 23.176 -12.478 -21.266 1.00 46.53 179 HIS A CA 1
ATOM 1404 C C . HIS A 1 179 ? 23.454 -11.064 -20.733 1.00 46.53 179 HIS A C 1
ATOM 1406 O O . HIS A 1 179 ? 24.599 -10.762 -20.403 1.00 46.53 179 HIS A O 1
ATOM 1412 N N . ASN A 1 180 ? 22.466 -10.172 -20.626 1.00 44.25 180 ASN A N 1
ATOM 1413 C CA . ASN A 1 180 ? 22.756 -8.805 -20.186 1.00 44.25 180 ASN A CA 1
ATOM 1414 C C . ASN A 1 180 ? 21.646 -8.202 -19.326 1.00 44.25 180 ASN A C 1
ATOM 1416 O O . ASN A 1 180 ? 20.477 -8.545 -19.477 1.00 44.25 180 ASN A O 1
ATOM 1420 N N . ALA A 1 181 ? 22.008 -7.252 -18.462 1.00 49.31 181 ALA A N 1
ATOM 1421 C CA . ALA A 1 181 ? 21.147 -6.501 -17.538 1.00 49.31 181 ALA A CA 1
ATOM 1422 C C . ALA A 1 181 ? 20.046 -5.634 -18.217 1.00 49.31 181 ALA A C 1
ATOM 1424 O O . ALA A 1 181 ? 19.603 -4.617 -17.683 1.00 49.31 181 ALA A O 1
ATOM 1425 N N . LYS A 1 182 ? 19.581 -6.020 -19.411 1.00 50.28 182 LYS A N 1
ATOM 1426 C CA . LYS A 1 182 ? 18.651 -5.297 -20.283 1.00 50.28 182 LYS A CA 1
ATOM 1427 C C . LYS A 1 182 ? 17.196 -5.303 -19.808 1.00 50.28 182 LYS A C 1
ATOM 1429 O O . LYS A 1 182 ? 16.456 -4.405 -20.197 1.00 50.28 182 LYS A O 1
ATOM 1434 N N . CYS A 1 183 ? 16.760 -6.238 -18.959 1.00 50.09 183 CYS A N 1
ATOM 1435 C CA . CYS A 1 183 ? 15.344 -6.279 -18.564 1.00 50.09 183 CYS A CA 1
ATOM 1436 C C . CYS A 1 183 ? 14.922 -5.105 -17.676 1.00 50.09 183 CYS A C 1
ATOM 1438 O O . CYS A 1 183 ? 13.850 -4.554 -17.902 1.00 50.09 183 CYS A O 1
ATOM 1440 N N . LEU A 1 184 ? 15.752 -4.645 -16.731 1.00 50.91 184 LEU A N 1
ATOM 1441 C CA . LEU A 1 184 ? 15.414 -3.432 -15.972 1.00 50.91 184 LEU A CA 1
ATOM 1442 C C . LEU A 1 184 ? 15.473 -2.179 -16.856 1.00 50.91 184 LEU A C 1
ATOM 1444 O O . LEU A 1 184 ? 14.618 -1.304 -16.760 1.00 50.91 184 LEU A O 1
ATOM 1448 N N . LEU A 1 185 ? 16.447 -2.129 -17.767 1.00 54.38 185 LEU A N 1
ATOM 1449 C CA . LEU A 1 185 ? 16.548 -1.101 -18.804 1.00 54.38 185 LEU A CA 1
ATOM 1450 C C . LEU A 1 185 ? 15.279 -1.004 -19.667 1.00 54.38 185 LEU A C 1
ATOM 1452 O O . LEU A 1 185 ? 14.980 0.082 -20.157 1.00 54.38 185 LEU A O 1
ATOM 1456 N N . ALA A 1 186 ? 14.531 -2.100 -19.828 1.00 57.69 186 ALA A N 1
ATOM 1457 C CA . ALA A 1 186 ? 13.251 -2.119 -20.532 1.00 57.69 186 ALA A CA 1
ATOM 1458 C C . ALA A 1 186 ? 12.074 -1.592 -19.688 1.00 57.69 186 ALA A C 1
ATOM 1460 O O . ALA A 1 186 ? 11.108 -1.092 -20.259 1.00 57.69 186 ALA A O 1
ATOM 1461 N N . LEU A 1 187 ? 12.146 -1.671 -18.353 1.00 65.94 187 LEU A N 1
ATOM 1462 C CA . LEU A 1 187 ? 11.142 -1.100 -17.439 1.00 65.94 187 LEU A CA 1
ATOM 1463 C C . LEU A 1 187 ? 11.402 0.364 -17.103 1.00 65.94 187 LEU A C 1
ATOM 1465 O O . LEU A 1 187 ? 10.473 1.073 -16.738 1.00 65.94 187 LEU A O 1
ATOM 1469 N N . LEU A 1 188 ? 12.643 0.827 -17.243 1.00 67.69 188 LEU A N 1
ATOM 1470 C CA . LEU A 1 188 ? 13.036 2.192 -16.908 1.00 67.69 188 LEU A CA 1
ATOM 1471 C C . LEU A 1 188 ? 12.173 3.251 -17.627 1.00 67.69 188 LEU A C 1
ATOM 1473 O O . LEU A 1 188 ? 11.679 4.137 -16.937 1.00 67.69 188 LEU A O 1
ATOM 1477 N N . PRO A 1 189 ? 11.867 3.148 -18.939 1.00 68.50 189 PRO A N 1
ATOM 1478 C CA . PRO A 1 189 ? 10.946 4.077 -19.597 1.00 68.50 189 PRO A CA 1
ATOM 1479 C C . PRO A 1 189 ? 9.540 4.080 -18.983 1.00 68.50 189 PRO A C 1
ATOM 1481 O O . PRO A 1 189 ? 8.962 5.148 -18.811 1.00 68.50 189 PRO A O 1
ATOM 1484 N N . ALA A 1 190 ? 9.016 2.906 -18.612 1.00 73.19 190 ALA A N 1
ATOM 1485 C CA . ALA A 1 190 ? 7.690 2.767 -18.010 1.00 73.19 190 ALA A CA 1
ATOM 1486 C C . ALA A 1 190 ? 7.645 3.307 -16.570 1.00 73.19 190 ALA A C 1
ATOM 1488 O O . ALA A 1 190 ? 6.662 3.924 -16.164 1.00 73.19 190 ALA A O 1
ATOM 1489 N N . ILE A 1 191 ? 8.724 3.119 -15.803 1.00 75.75 191 ILE A N 1
ATOM 1490 C CA . ILE A 1 191 ? 8.879 3.717 -14.473 1.00 75.75 191 ILE A CA 1
ATOM 1491 C C . ILE A 1 191 ? 8.918 5.239 -14.611 1.00 75.75 191 ILE A C 1
ATOM 1493 O O . ILE A 1 191 ? 8.147 5.908 -13.940 1.00 75.75 191 ILE A O 1
ATOM 1497 N N . VAL A 1 192 ? 9.725 5.783 -15.528 1.00 74.06 192 VAL A N 1
ATOM 1498 C CA . VAL A 1 192 ? 9.832 7.235 -15.764 1.00 74.06 192 VAL A CA 1
ATOM 1499 C C . VAL A 1 192 ? 8.502 7.849 -16.183 1.00 74.06 192 VAL A C 1
ATOM 1501 O O . VAL A 1 192 ? 8.084 8.864 -15.618 1.00 74.06 192 VAL A O 1
ATOM 1504 N N . SER A 1 193 ? 7.821 7.229 -17.152 1.00 77.62 193 SER A N 1
ATOM 1505 C CA . SER A 1 193 ? 6.520 7.701 -17.629 1.00 77.62 193 SER A CA 1
ATOM 1506 C C . SER A 1 193 ? 5.453 7.644 -16.539 1.00 77.62 193 SER A C 1
ATOM 1508 O O . SER A 1 193 ? 4.525 8.441 -16.572 1.00 77.62 193 SER A O 1
ATOM 1510 N N . THR A 1 194 ? 5.595 6.733 -15.571 1.00 83.50 194 THR A N 1
ATOM 1511 C CA . THR A 1 194 ? 4.698 6.606 -14.415 1.00 83.50 194 THR A CA 1
ATOM 1512 C C . THR A 1 194 ? 5.053 7.585 -13.299 1.00 83.50 194 THR A C 1
ATOM 1514 O O . THR A 1 194 ? 4.171 8.167 -12.681 1.00 83.50 194 THR A O 1
ATOM 1517 N N . THR A 1 195 ? 6.338 7.814 -13.029 1.00 80.00 195 THR A N 1
ATOM 1518 C CA . THR A 1 195 ? 6.766 8.677 -11.924 1.00 80.00 195 THR A CA 1
ATOM 1519 C C . THR A 1 195 ? 6.453 10.140 -12.192 1.00 80.00 195 THR A C 1
ATOM 1521 O O . THR A 1 195 ? 6.026 10.831 -11.278 1.00 80.00 195 THR A O 1
ATOM 1524 N N . ARG A 1 196 ? 6.590 10.621 -13.434 1.00 81.75 196 ARG A N 1
ATOM 1525 C CA . ARG A 1 196 ? 6.275 12.019 -13.774 1.00 81.75 196 ARG A CA 1
ATOM 1526 C C . ARG A 1 196 ? 4.856 12.442 -13.340 1.00 81.75 196 ARG A C 1
ATOM 1528 O O . ARG A 1 196 ? 4.763 13.368 -12.538 1.00 81.75 196 ARG A O 1
ATOM 1535 N N . PRO A 1 197 ? 3.767 11.785 -13.789 1.00 85.31 197 PRO A N 1
ATOM 1536 C CA . PRO A 1 197 ? 2.418 12.157 -13.370 1.00 85.31 197 PRO A CA 1
ATOM 1537 C C . PRO A 1 197 ? 2.213 11.981 -11.864 1.00 85.31 197 PRO A C 1
ATOM 1539 O O . PRO A 1 197 ? 1.483 12.767 -11.276 1.00 85.31 197 PRO A O 1
ATOM 1542 N N . VAL A 1 198 ? 2.898 11.035 -11.210 1.00 86.56 198 VAL A N 1
ATOM 1543 C CA . VAL A 1 198 ? 2.842 10.894 -9.745 1.00 86.56 198 VAL A CA 1
ATOM 1544 C C . VAL A 1 198 ? 3.327 12.161 -9.045 1.00 86.56 198 VAL A C 1
ATOM 1546 O O . VAL A 1 198 ? 2.621 12.685 -8.186 1.00 86.56 198 VAL A O 1
ATOM 1549 N N . PHE A 1 199 ? 4.503 12.676 -9.410 1.00 85.81 199 PHE A N 1
ATOM 1550 C CA . PHE A 1 199 ? 5.041 13.884 -8.781 1.00 85.81 199 PHE A CA 1
ATOM 1551 C C . PHE A 1 199 ? 4.196 15.117 -9.100 1.00 85.81 199 PHE A C 1
ATOM 1553 O O . PHE A 1 199 ? 3.917 15.887 -8.187 1.00 85.81 199 PHE A O 1
ATOM 1560 N N . THR A 1 200 ? 3.693 15.263 -10.328 1.00 86.81 200 THR A N 1
ATOM 1561 C CA . THR A 1 200 ? 2.764 16.353 -10.673 1.00 86.81 200 THR A CA 1
ATOM 1562 C C . THR A 1 200 ? 1.462 16.259 -9.869 1.00 86.81 200 THR A C 1
ATOM 1564 O O . THR A 1 200 ? 1.007 17.237 -9.271 1.00 86.81 200 THR A O 1
ATOM 1567 N N . ASN A 1 201 ? 0.860 15.069 -9.812 1.00 89.38 201 ASN A N 1
ATOM 1568 C CA . ASN A 1 201 ? -0.435 14.865 -9.178 1.00 89.38 201 ASN A CA 1
ATOM 1569 C C . ASN A 1 201 ? -0.376 15.004 -7.660 1.00 89.38 201 ASN A C 1
ATOM 1571 O O . ASN A 1 201 ? -1.301 15.583 -7.090 1.00 89.38 201 ASN A O 1
ATOM 1575 N N . LEU A 1 202 ? 0.672 14.482 -7.016 1.00 88.25 202 LEU A N 1
ATOM 1576 C CA . LEU A 1 202 ? 0.840 14.556 -5.565 1.00 88.25 202 LEU A CA 1
ATOM 1577 C C . LEU A 1 202 ? 1.460 15.887 -5.134 1.00 88.25 202 LEU A C 1
ATOM 1579 O O . LEU A 1 202 ? 1.012 16.462 -4.146 1.00 88.25 202 LEU A O 1
ATOM 1583 N N . GLY A 1 203 ? 2.452 16.386 -5.879 1.00 85.75 203 GLY A N 1
ATOM 1584 C CA . GLY A 1 203 ? 3.252 17.572 -5.561 1.00 85.75 203 GLY A CA 1
ATOM 1585 C C . GLY A 1 203 ? 2.414 18.828 -5.349 1.00 85.75 203 GLY A C 1
ATOM 1586 O O . GLY A 1 203 ? 2.603 19.526 -4.356 1.00 85.75 203 GLY A O 1
ATOM 1587 N N . ARG A 1 204 ? 1.399 19.047 -6.195 1.00 87.44 204 ARG A N 1
ATOM 1588 C CA . ARG A 1 204 ? 0.442 20.166 -6.070 1.00 87.44 204 ARG A CA 1
ATOM 1589 C C . ARG A 1 204 ? -0.332 20.201 -4.744 1.00 87.44 204 ARG A C 1
ATOM 1591 O O . ARG A 1 204 ? -0.870 21.241 -4.385 1.00 87.44 204 ARG A O 1
ATOM 1598 N N . HIS A 1 205 ? -0.412 19.073 -4.036 1.00 89.25 205 HIS A N 1
ATOM 1599 C CA . HIS A 1 205 ? -1.131 18.944 -2.765 1.00 89.25 205 HIS A CA 1
ATOM 1600 C C . HIS A 1 205 ? -0.197 18.906 -1.557 1.00 89.25 205 HIS A C 1
ATOM 1602 O O . HIS A 1 205 ? -0.671 18.814 -0.425 1.00 89.25 205 HIS A O 1
ATOM 1608 N N . VAL A 1 206 ? 1.123 18.930 -1.753 1.00 89.69 206 VAL A N 1
ATOM 1609 C CA . VAL A 1 206 ? 2.079 18.823 -0.648 1.00 89.69 206 VAL A CA 1
ATOM 1610 C C . VAL A 1 206 ? 2.116 20.132 0.124 1.00 89.69 206 VAL A C 1
ATOM 1612 O O . VAL A 1 206 ? 2.463 21.183 -0.402 1.00 89.69 206 VAL A O 1
ATOM 1615 N N . SER A 1 207 ? 1.805 20.059 1.414 1.00 89.81 207 SER A N 1
ATOM 1616 C CA . SER A 1 207 ? 2.012 21.178 2.346 1.00 89.81 207 SER A CA 1
ATOM 1617 C C . SER A 1 207 ? 2.722 20.740 3.626 1.00 89.81 207 SER A C 1
ATOM 1619 O O . SER A 1 207 ? 3.243 21.566 4.368 1.00 89.81 207 SER A O 1
ATOM 1621 N N . SER A 1 208 ? 2.761 19.433 3.895 1.00 90.38 208 SER A N 1
ATOM 1622 C CA . SER A 1 208 ? 3.439 18.863 5.054 1.00 90.38 208 SER A CA 1
ATOM 1623 C C . SER A 1 208 ? 4.904 18.515 4.749 1.00 90.38 208 SER A C 1
ATOM 1625 O O . SER A 1 208 ? 5.169 17.854 3.737 1.00 90.38 208 SER A O 1
ATOM 1627 N N . PRO A 1 209 ? 5.856 18.833 5.651 1.00 89.06 209 PRO A N 1
ATOM 1628 C CA . PRO A 1 209 ? 7.254 18.427 5.498 1.00 89.06 209 PRO A CA 1
ATOM 1629 C C . PRO A 1 209 ? 7.429 16.902 5.510 1.00 89.06 209 PRO A C 1
ATOM 1631 O O . PRO A 1 209 ? 8.351 16.386 4.884 1.00 89.06 209 PRO A O 1
ATOM 1634 N N . PHE A 1 210 ? 6.529 16.164 6.170 1.00 88.00 210 PHE A N 1
ATOM 1635 C CA . PHE A 1 210 ? 6.563 14.701 6.179 1.00 88.00 210 PHE A CA 1
ATOM 1636 C C . PHE A 1 210 ? 6.273 14.133 4.790 1.00 88.00 210 PHE A C 1
ATOM 1638 O O . PHE A 1 210 ? 6.995 13.265 4.315 1.00 88.00 210 PHE A O 1
ATOM 1645 N N . THR A 1 211 ? 5.253 14.655 4.107 1.00 87.00 211 THR A N 1
ATOM 1646 C CA . THR A 1 211 ? 4.909 14.226 2.746 1.00 87.00 211 THR A CA 1
ATOM 1647 C C . THR A 1 211 ? 6.001 14.605 1.752 1.00 87.00 211 THR A C 1
ATOM 1649 O O . THR A 1 211 ? 6.372 13.786 0.915 1.00 87.00 211 THR A O 1
ATOM 1652 N N . LEU A 1 212 ? 6.555 15.818 1.868 1.00 87.62 212 LEU A N 1
ATOM 1653 C CA . LEU A 1 212 ? 7.676 16.249 1.034 1.00 87.62 212 LEU A CA 1
ATOM 1654 C C . LEU A 1 212 ? 8.874 15.309 1.192 1.00 87.62 212 LEU A C 1
ATOM 1656 O O . LEU A 1 212 ? 9.439 14.858 0.198 1.00 87.62 212 LEU A O 1
ATOM 1660 N N . ARG A 1 213 ? 9.223 14.969 2.439 1.00 90.25 213 ARG A N 1
ATOM 1661 C CA . ARG A 1 213 ? 10.282 14.003 2.729 1.00 90.25 213 ARG A CA 1
ATOM 1662 C C . ARG A 1 213 ? 10.027 12.672 2.027 1.00 90.25 213 ARG A C 1
ATOM 1664 O O . ARG A 1 213 ? 10.939 12.147 1.405 1.00 90.25 213 ARG A O 1
ATOM 1671 N N . GLU A 1 214 ? 8.808 12.145 2.087 1.00 89.75 214 GLU A N 1
ATOM 1672 C CA . GLU A 1 214 ? 8.479 10.876 1.428 1.00 89.75 214 GLU A CA 1
ATOM 1673 C C . GLU A 1 214 ? 8.630 10.934 -0.099 1.00 89.75 214 GLU A C 1
ATOM 1675 O O . GLU A 1 214 ? 9.148 9.990 -0.692 1.00 89.75 214 GLU A O 1
ATOM 1680 N N . LEU A 1 215 ? 8.261 12.045 -0.743 1.00 86.62 215 LEU A N 1
ATOM 1681 C CA . LEU A 1 215 ? 8.498 12.229 -2.179 1.00 86.62 215 LEU A CA 1
ATOM 1682 C C . LEU A 1 215 ? 9.995 12.260 -2.519 1.00 86.62 215 LEU A C 1
ATOM 1684 O O . LEU A 1 215 ? 10.415 11.631 -3.489 1.00 86.62 215 LEU A O 1
ATOM 1688 N N . VAL A 1 216 ? 10.810 12.937 -1.708 1.00 87.50 216 VAL A N 1
ATOM 1689 C CA . VAL A 1 216 ? 12.272 12.968 -1.883 1.00 87.50 216 VAL A CA 1
ATOM 1690 C C . VAL A 1 216 ? 12.881 11.574 -1.703 1.00 87.50 216 VAL A C 1
ATOM 1692 O O . VAL A 1 216 ? 13.731 11.170 -2.493 1.00 87.50 216 VAL A O 1
ATOM 1695 N N . GLU A 1 217 ? 12.417 10.809 -0.715 1.00 88.31 217 GLU A N 1
ATOM 1696 C CA . GLU A 1 217 ? 12.860 9.428 -0.485 1.00 88.31 217 GLU A CA 1
ATOM 1697 C C . GLU A 1 217 ? 12.527 8.519 -1.678 1.00 88.31 217 GLU A C 1
ATOM 1699 O O . GLU A 1 217 ? 13.359 7.702 -2.065 1.00 88.31 217 GLU A O 1
ATOM 1704 N N . ILE A 1 218 ? 11.366 8.697 -2.326 1.00 86.50 218 ILE A N 1
ATOM 1705 C CA . ILE A 1 218 ? 11.032 7.973 -3.566 1.00 86.50 218 ILE A CA 1
ATOM 1706 C C . ILE A 1 218 ? 12.058 8.269 -4.664 1.00 86.50 218 ILE A C 1
ATOM 1708 O O . ILE A 1 218 ? 12.538 7.344 -5.321 1.00 86.50 218 ILE A O 1
ATOM 1712 N N . ILE A 1 219 ? 12.410 9.542 -4.871 1.00 83.81 219 ILE A N 1
ATOM 1713 C CA . ILE A 1 219 ? 13.415 9.929 -5.874 1.00 83.81 219 ILE A CA 1
ATOM 1714 C C . ILE A 1 219 ? 14.762 9.284 -5.533 1.00 83.81 219 ILE A C 1
ATOM 1716 O O . ILE A 1 219 ? 15.399 8.692 -6.405 1.00 83.81 219 ILE A O 1
ATOM 1720 N N . ASN A 1 220 ? 15.174 9.357 -4.268 1.00 85.75 220 ASN A N 1
ATOM 1721 C CA . ASN A 1 220 ? 16.433 8.790 -3.801 1.00 85.75 220 ASN A CA 1
ATOM 1722 C C . ASN A 1 220 ? 16.496 7.266 -4.011 1.00 85.75 220 ASN A C 1
ATOM 1724 O O . ASN A 1 220 ? 17.470 6.759 -4.567 1.00 85.75 220 ASN A O 1
ATOM 1728 N N . ASP A 1 221 ? 15.432 6.539 -3.658 1.00 83.25 221 ASP A N 1
ATOM 1729 C CA . ASP A 1 221 ? 15.337 5.088 -3.860 1.00 83.25 221 ASP A CA 1
ATOM 1730 C C . ASP A 1 221 ? 15.455 4.710 -5.346 1.00 83.25 221 ASP A C 1
ATOM 1732 O O . ASP A 1 221 ? 16.135 3.743 -5.706 1.00 83.25 221 ASP A O 1
ATOM 1736 N N . LEU A 1 222 ? 14.803 5.475 -6.229 1.00 78.88 222 LEU A N 1
ATOM 1737 C CA . LEU A 1 222 ? 14.860 5.257 -7.674 1.00 78.88 222 LEU A CA 1
ATOM 1738 C C . LEU A 1 222 ? 16.266 5.503 -8.231 1.00 78.88 222 LEU A C 1
ATOM 1740 O O . LEU A 1 222 ? 16.751 4.703 -9.034 1.00 78.88 222 LEU A O 1
ATOM 1744 N N . LEU A 1 223 ? 16.941 6.564 -7.780 1.00 77.56 223 LEU A N 1
ATOM 1745 C CA . LEU A 1 223 ? 18.321 6.872 -8.164 1.00 77.56 223 LEU A CA 1
ATOM 1746 C C . LEU A 1 223 ? 19.285 5.777 -7.709 1.00 77.56 223 LEU A C 1
ATOM 1748 O O . LEU A 1 223 ? 20.041 5.241 -8.522 1.00 77.56 223 LEU A O 1
ATOM 1752 N N . GLN A 1 224 ? 19.210 5.385 -6.437 1.00 80.31 224 GLN A N 1
ATOM 1753 C CA . GLN A 1 224 ? 20.059 4.338 -5.878 1.00 80.31 224 GLN A CA 1
ATOM 1754 C C . GLN A 1 224 ? 19.816 2.989 -6.573 1.00 80.31 224 GLN A C 1
ATOM 1756 O O . GLN A 1 224 ? 20.757 2.239 -6.861 1.00 80.31 224 GLN A O 1
ATOM 1761 N N . SER A 1 225 ? 18.561 2.688 -6.921 1.00 74.88 225 SER A N 1
ATOM 1762 C CA . SER A 1 225 ? 18.228 1.503 -7.712 1.00 74.88 225 SER A CA 1
ATOM 1763 C C . SER A 1 225 ? 18.798 1.568 -9.134 1.00 74.88 225 SER A C 1
ATOM 1765 O O . SER A 1 225 ? 19.280 0.556 -9.644 1.00 74.88 225 SER A O 1
ATOM 1767 N N . GLY A 1 226 ? 18.792 2.745 -9.762 1.00 69.56 226 GLY A N 1
ATOM 1768 C CA . GLY A 1 226 ? 19.395 2.960 -11.077 1.00 69.56 226 GLY A CA 1
ATOM 1769 C C . GLY A 1 226 ? 20.917 2.783 -11.075 1.00 69.56 226 GLY A C 1
ATOM 1770 O O . GLY A 1 226 ? 21.456 2.111 -11.961 1.00 69.56 226 GLY A O 1
ATOM 1771 N N . MET A 1 227 ? 21.597 3.332 -10.062 1.00 72.25 227 MET A N 1
ATOM 1772 C CA . MET A 1 227 ? 23.051 3.230 -9.879 1.00 72.25 227 MET A CA 1
ATOM 1773 C C . MET A 1 227 ? 23.500 1.792 -9.611 1.00 72.25 227 MET A C 1
ATOM 1775 O O . MET A 1 227 ? 24.346 1.266 -10.327 1.00 72.25 227 MET A O 1
ATOM 1779 N N . SER A 1 228 ? 22.874 1.112 -8.644 1.00 70.56 228 SER A N 1
ATOM 1780 C CA . SER A 1 228 ? 23.214 -0.280 -8.287 1.00 70.56 228 SER A CA 1
ATOM 1781 C C . SER A 1 228 ? 23.077 -1.273 -9.447 1.00 70.56 228 SER A C 1
ATOM 1783 O O . SER A 1 228 ? 23.646 -2.361 -9.403 1.00 70.56 228 SER A O 1
ATOM 1785 N N . LYS A 1 229 ? 22.337 -0.904 -10.497 1.00 68.00 229 LYS A N 1
ATOM 1786 C CA . LYS A 1 229 ? 22.094 -1.734 -11.681 1.00 68.00 229 LYS A CA 1
ATOM 1787 C C . LYS A 1 229 ? 22.843 -1.258 -12.930 1.00 68.00 229 LYS A C 1
ATOM 1789 O O . LYS A 1 229 ? 22.553 -1.746 -14.020 1.00 68.00 229 LYS A O 1
ATOM 1794 N N . GLY A 1 230 ? 23.785 -0.319 -12.791 1.00 62.28 230 GLY A N 1
ATOM 1795 C CA . GLY A 1 230 ? 24.638 0.153 -13.887 1.00 62.28 230 GLY A CA 1
ATOM 1796 C C . GLY A 1 230 ? 23.895 0.963 -14.957 1.00 62.28 230 GLY A C 1
ATOM 1797 O O . GLY A 1 230 ? 24.308 0.993 -16.113 1.00 62.28 230 GLY A O 1
ATOM 1798 N N . THR A 1 231 ? 22.777 1.606 -14.600 1.00 62.00 231 THR A N 1
ATOM 1799 C CA . THR A 1 231 ? 21.960 2.435 -15.515 1.00 62.00 231 THR A CA 1
ATOM 1800 C C . THR A 1 231 ? 22.156 3.939 -15.294 1.00 62.00 231 THR A C 1
ATOM 1802 O O . THR A 1 231 ? 21.274 4.743 -15.598 1.00 62.00 231 THR A O 1
ATOM 1805 N N . GLU A 1 232 ? 23.325 4.327 -14.784 1.00 57.81 232 GLU A N 1
ATOM 1806 C CA . GLU A 1 232 ? 23.667 5.675 -14.302 1.00 57.81 232 GLU A CA 1
ATOM 1807 C C . GLU A 1 232 ? 23.339 6.785 -15.315 1.00 57.81 232 GLU A C 1
ATOM 1809 O O . GLU A 1 232 ? 22.657 7.753 -14.979 1.00 57.81 232 GLU A O 1
ATOM 1814 N N . GLY A 1 233 ? 23.697 6.595 -16.591 1.00 56.66 233 GLY A N 1
ATOM 1815 C CA . GLY A 1 233 ? 23.421 7.572 -17.652 1.00 56.66 233 GLY A CA 1
ATOM 1816 C C . GLY A 1 233 ? 21.931 7.797 -17.953 1.00 56.66 233 GLY A C 1
ATOM 1817 O O . GLY A 1 233 ? 21.575 8.836 -18.496 1.00 56.66 233 GLY A O 1
ATOM 1818 N N . LYS A 1 234 ? 21.043 6.857 -17.589 1.00 56.62 234 LYS A N 1
ATOM 1819 C CA . LYS A 1 234 ? 19.579 6.963 -17.770 1.00 56.62 234 LYS A CA 1
ATOM 1820 C C . LYS A 1 234 ? 18.847 7.345 -16.483 1.00 56.62 234 LYS A C 1
ATOM 1822 O O . LYS A 1 234 ? 17.816 8.006 -16.561 1.00 56.62 234 LYS A O 1
ATOM 1827 N N . ALA A 1 235 ? 19.394 7.006 -15.314 1.00 53.94 235 ALA A N 1
ATOM 1828 C CA . ALA A 1 235 ? 18.922 7.517 -14.023 1.00 53.94 235 ALA A CA 1
ATOM 1829 C C . ALA A 1 235 ? 18.956 9.059 -13.989 1.00 53.94 235 ALA A C 1
ATOM 1831 O O . ALA A 1 235 ? 18.021 9.701 -13.512 1.00 53.94 235 ALA A O 1
ATOM 1832 N N . HIS A 1 236 ? 19.977 9.646 -14.622 1.00 56.12 236 HIS A N 1
ATOM 1833 C CA . HIS A 1 236 ? 20.109 11.090 -14.809 1.00 56.12 236 HIS A CA 1
ATOM 1834 C C . HIS A 1 236 ? 18.969 11.708 -15.646 1.00 56.12 236 HIS A C 1
ATOM 1836 O O . HIS A 1 236 ? 18.550 12.830 -15.374 1.00 56.12 236 HIS A O 1
ATOM 1842 N N . TYR A 1 237 ? 18.413 10.978 -16.627 1.00 56.34 237 TYR A N 1
ATOM 1843 C CA . TYR A 1 237 ? 17.246 11.426 -17.404 1.00 56.34 237 TYR A CA 1
ATOM 1844 C C . TYR A 1 237 ? 15.963 11.421 -16.577 1.00 56.34 237 TYR A C 1
ATOM 1846 O O . TYR A 1 237 ? 15.144 12.316 -16.750 1.00 56.34 237 TYR A O 1
ATOM 1854 N N . VAL A 1 238 ? 15.788 10.453 -15.670 1.00 56.47 238 VAL A N 1
ATOM 1855 C CA . VAL A 1 238 ? 14.647 10.436 -14.737 1.00 56.47 238 VAL A CA 1
ATOM 1856 C C . VAL A 1 238 ? 14.680 11.695 -13.882 1.00 56.47 238 VAL A C 1
ATOM 1858 O O . VAL A 1 238 ? 13.699 12.429 -13.833 1.00 56.47 238 VAL A O 1
ATOM 1861 N N . PHE A 1 239 ? 15.845 11.991 -13.305 1.00 58.53 239 PHE A N 1
ATOM 1862 C CA . PHE A 1 239 ? 16.069 13.175 -12.483 1.00 58.53 239 PHE A CA 1
ATOM 1863 C C . PHE A 1 239 ? 15.834 14.478 -13.256 1.00 58.53 239 PHE A C 1
ATOM 1865 O O . PHE A 1 239 ? 15.042 15.307 -12.816 1.00 58.53 239 PHE A O 1
ATOM 1872 N N . LEU A 1 240 ? 16.429 14.624 -14.450 1.00 57.03 240 LEU A N 1
ATOM 1873 C CA . LEU A 1 240 ? 16.186 15.783 -15.317 1.00 57.03 240 LEU A CA 1
ATOM 1874 C C . LEU A 1 240 ? 14.705 15.908 -15.686 1.00 57.03 240 LEU A C 1
ATOM 1876 O O . LEU A 1 240 ? 14.162 17.001 -15.682 1.00 57.03 240 LEU A O 1
ATOM 1880 N N . SER A 1 241 ? 14.033 14.799 -15.994 1.00 55.59 241 SER A N 1
ATOM 1881 C CA . SER A 1 241 ? 12.630 14.809 -16.414 1.00 55.59 241 SER A CA 1
ATOM 1882 C C . SER A 1 241 ? 11.656 15.175 -15.290 1.00 55.59 241 SER A C 1
ATOM 1884 O O . SER A 1 241 ? 10.575 15.677 -15.585 1.00 55.59 241 SER A O 1
ATOM 1886 N N . LEU A 1 242 ? 12.035 14.919 -14.034 1.00 56.28 242 LEU A N 1
ATOM 1887 C CA . LEU A 1 242 ? 11.267 15.278 -12.844 1.00 56.28 242 LEU A CA 1
ATOM 1888 C C . LEU A 1 242 ? 11.523 16.732 -12.424 1.00 56.28 242 LEU A C 1
ATOM 1890 O O . LEU A 1 242 ? 10.577 17.416 -12.066 1.00 56.28 242 LEU A O 1
ATOM 1894 N N . PHE A 1 243 ? 12.767 17.219 -12.518 1.00 5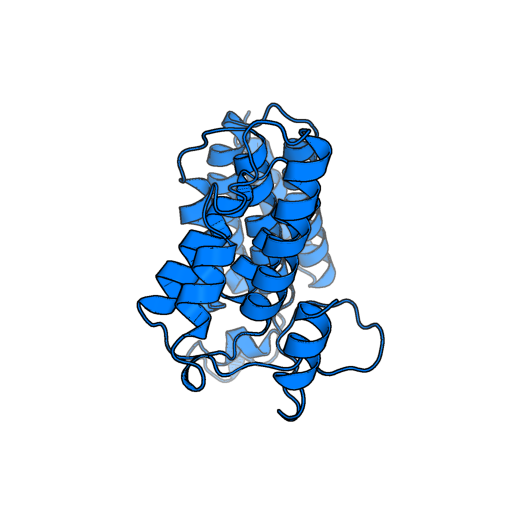2.38 243 PHE A N 1
ATOM 1895 C CA . PHE A 1 243 ? 13.128 18.598 -12.153 1.00 52.38 243 PHE A CA 1
ATOM 1896 C C . PHE A 1 243 ? 12.832 19.639 -13.243 1.00 52.38 243 PHE A C 1
ATOM 1898 O O . PHE A 1 243 ? 12.547 20.785 -12.920 1.00 52.38 243 PHE A O 1
ATOM 1905 N N . LEU A 1 244 ? 12.874 19.267 -14.527 1.00 46.44 244 LEU A N 1
ATOM 1906 C CA . LEU A 1 244 ? 12.545 20.167 -15.645 1.00 46.44 244 LEU A CA 1
ATOM 1907 C C . LEU A 1 244 ? 11.041 20.223 -15.954 1.00 46.44 244 LEU A C 1
ATOM 1909 O O . LEU A 1 244 ? 10.648 20.875 -16.913 1.00 46.44 244 LEU A O 1
ATOM 1913 N N . ALA A 1 245 ? 10.198 19.496 -15.216 1.00 44.31 245 ALA A N 1
ATOM 1914 C CA . ALA A 1 245 ? 8.746 19.574 -15.384 1.00 44.31 245 ALA A CA 1
ATOM 1915 C C . ALA A 1 245 ? 8.125 20.791 -14.674 1.00 44.31 245 ALA A C 1
ATOM 1917 O O . ALA A 1 245 ? 6.991 21.131 -14.994 1.00 44.31 245 ALA A O 1
ATOM 1918 N N . ASP A 1 246 ? 8.873 21.439 -13.773 1.00 41.66 246 ASP A N 1
ATOM 1919 C CA . ASP A 1 246 ? 8.440 22.602 -12.984 1.00 41.66 246 ASP A CA 1
ATOM 1920 C C . ASP A 1 246 ? 9.376 23.824 -13.172 1.00 41.66 246 ASP A C 1
ATOM 1922 O O . ASP A 1 246 ? 9.573 24.621 -12.251 1.00 41.66 246 ASP A O 1
ATOM 1926 N N . LEU A 1 247 ? 9.952 23.975 -14.375 1.00 37.31 247 LEU A N 1
ATOM 1927 C CA . LEU A 1 247 ? 10.587 25.207 -14.874 1.00 37.31 247 LEU A CA 1
ATOM 1928 C C . LEU A 1 247 ? 9.869 25.690 -16.137 1.00 37.31 247 LEU A C 1
ATOM 1930 O O . LEU A 1 247 ? 9.696 24.860 -17.058 1.00 37.31 247 LEU A O 1
#

Radius of gyration: 19.73 Å; chains: 1; bounding box: 43×50×56 Å

Foldseek 3Di:
DVLVVVCCVQQPDDDDDQLADDDPDDDDRLAAHACVVPVCLLVQLLCLLDDCNLPDPPPDDPVRSVVSNCVSQLSSLSNLLRHDDDPDDPSLVSVLVSLLVQLLPPDPVSLLSSLRSNLSSDDLVCLLVVLQVLLQDDDPDPSSLLSSLSNNLNSVVSNLPDDLVVQVVVDPDDPPVPPDLCSVVVCLVSVLVSVQSSCVSSVVVDDDPSSVVSNVVSLVSLQVSCVVSPNNVSNVVSVCSNVVVVD

InterPro domains:
  IPR051954 tRNA (32-2'-O)-methyltransferase regulator THADA [PTHR14387] (1-228)
  IPR056842 tRNA (32-2'-O)-methyltransferase regulator THADA-like, C-terminal TPR repeats region [PF25151] (1-155)

pLDDT: mean 74.99, std 18.55, range [34.09, 97.25]